Protein AF-A0A7U3SMP4-F1 (afdb_monomer_lite)

InterPro domains:
  IPR000719 Protein kinase domain [PF00069] (150-282)
  IPR000719 Protein kinase domain [PS50011] (107-340)
  IPR000719 Protein kinase domain [SM00220] (107-331)
  IPR008266 Tyrosine-protein kinase, active site [PS00109] (237-249)
  IPR011009 Protein kinase-like domain superfamily [SSF56112] (112-288)
  IPR022495 Serine/threonine-protein kinase Bud32 [TIGR03724] (116-334)

Structure (mmCIF, N/CA/C/O backbone):
data_AF-A0A7U3SMP4-F1
#
_entry.id   AF-A0A7U3SMP4-F1
#
loop_
_atom_site.group_PDB
_atom_site.id
_atom_site.type_symbol
_atom_site.label_atom_id
_atom_site.label_alt_id
_atom_site.label_comp_id
_atom_site.label_asym_id
_atom_site.label_entity_id
_atom_site.label_seq_id
_atom_site.pdbx_PDB_ins_code
_atom_site.Cartn_x
_atom_site.Cartn_y
_atom_site.Cartn_z
_atom_site.occupancy
_atom_site.B_iso_or_equiv
_atom_site.auth_seq_id
_atom_site.auth_comp_id
_atom_site.auth_asym_id
_atom_site.auth_atom_id
_atom_site.pdbx_PDB_model_num
ATOM 1 N N . MET A 1 1 ? -58.358 5.768 -25.264 1.00 34.88 1 MET A N 1
ATOM 2 C CA . MET A 1 1 ? -58.855 4.394 -25.005 1.00 34.88 1 MET A CA 1
ATOM 3 C C . MET A 1 1 ? -59.508 3.873 -26.276 1.00 34.88 1 MET A C 1
ATOM 5 O O . MET A 1 1 ? -59.972 4.728 -27.025 1.00 34.88 1 MET A O 1
ATOM 9 N N . PRO A 1 2 ? -59.641 2.552 -26.494 1.00 48.06 2 PRO A N 1
ATOM 10 C CA . PRO A 1 2 ? -59.014 1.399 -25.810 1.00 48.06 2 PRO A CA 1
ATOM 11 C C . PRO A 1 2 ? -57.758 0.951 -26.623 1.00 48.06 2 PRO A C 1
ATOM 13 O O . PRO A 1 2 ? -57.287 1.765 -27.410 1.00 48.06 2 PRO A O 1
ATOM 16 N N . SER A 1 3 ? -57.111 -0.224 -26.532 1.00 28.69 3 SER A N 1
ATOM 17 C CA . SER A 1 3 ? -56.828 -1.209 -25.456 1.00 28.69 3 SER A CA 1
ATOM 18 C C . SER A 1 3 ? -55.628 -2.090 -25.882 1.00 28.69 3 SER A C 1
ATOM 20 O O . SER A 1 3 ? -55.327 -2.188 -27.068 1.00 28.69 3 SER A O 1
ATOM 22 N N . PHE A 1 4 ? -54.994 -2.793 -24.936 1.00 32.44 4 PHE A N 1
ATOM 23 C CA . PHE A 1 4 ? -54.218 -4.018 -25.213 1.00 32.44 4 PHE A CA 1
ATOM 24 C C . PHE A 1 4 ? -55.155 -5.190 -25.594 1.00 32.44 4 PHE A C 1
ATOM 26 O O . PHE A 1 4 ? -56.373 -5.085 -25.426 1.00 32.44 4 PHE A O 1
ATOM 33 N N . PRO A 1 5 ? -54.602 -6.343 -26.003 1.00 42.19 5 PRO A N 1
ATOM 34 C CA . PRO A 1 5 ? -54.759 -7.482 -25.096 1.00 42.19 5 PRO A CA 1
ATOM 35 C C . PRO A 1 5 ? -53.423 -8.111 -24.684 1.00 42.19 5 PRO A C 1
ATOM 37 O O . PRO A 1 5 ? -52.537 -8.363 -25.496 1.00 42.19 5 PRO A O 1
ATOM 40 N N . CYS A 1 6 ? -53.319 -8.398 -23.390 1.00 29.25 6 CYS A N 1
ATOM 41 C CA . CYS A 1 6 ? -52.388 -9.377 -22.848 1.00 29.25 6 CYS A CA 1
ATOM 42 C C . CYS A 1 6 ? -53.032 -10.766 -22.977 1.00 29.25 6 CYS A C 1
ATOM 44 O O . CYS A 1 6 ? -54.242 -10.883 -22.774 1.00 29.25 6 CYS A O 1
ATOM 46 N N . PHE A 1 7 ? -52.243 -11.808 -23.243 1.00 27.45 7 PHE A N 1
ATOM 47 C CA . PHE A 1 7 ? -52.644 -13.172 -22.907 1.00 27.45 7 PHE A CA 1
ATOM 48 C C . PHE A 1 7 ? -51.509 -13.890 -22.182 1.00 27.45 7 PHE A C 1
ATOM 50 O O . PHE A 1 7 ? -50.372 -13.946 -22.645 1.00 27.45 7 PHE A O 1
ATOM 57 N N . SER A 1 8 ? -51.849 -14.394 -21.005 1.00 25.53 8 SER A N 1
ATOM 58 C CA . SER A 1 8 ? -51.022 -15.207 -20.125 1.00 25.53 8 SER A CA 1
ATOM 59 C C . SER A 1 8 ? -51.105 -16.686 -20.508 1.00 25.53 8 SER A C 1
ATOM 61 O O . SER A 1 8 ? -52.127 -17.121 -21.034 1.00 25.53 8 SER A O 1
ATOM 63 N N . ILE A 1 9 ? -50.082 -17.476 -20.156 1.00 27.89 9 ILE A N 1
ATOM 64 C CA . ILE A 1 9 ? -50.184 -18.595 -19.190 1.00 27.89 9 ILE A CA 1
ATOM 65 C C . ILE A 1 9 ? -48.807 -19.260 -18.976 1.00 27.89 9 ILE A C 1
ATOM 67 O O . ILE A 1 9 ? -47.845 -19.008 -19.696 1.00 27.89 9 ILE A O 1
ATOM 71 N N . SER A 1 10 ? -48.704 -19.985 -17.865 1.00 25.09 10 SER A N 1
ATOM 72 C CA . SER A 1 10 ? -47.509 -20.377 -17.117 1.00 25.09 10 SER A CA 1
ATOM 73 C C . SER A 1 10 ? -46.938 -21.771 -17.423 1.00 25.09 10 SER A C 1
ATOM 75 O O . SER A 1 10 ? -47.688 -22.674 -17.765 1.00 25.09 10 SER A O 1
ATOM 77 N N . MET A 1 11 ? -45.637 -21.923 -17.130 1.00 27.70 11 MET A N 1
ATOM 78 C CA . MET A 1 11 ? -44.947 -23.078 -16.506 1.00 27.70 11 MET A CA 1
ATOM 79 C C . MET A 1 11 ? -45.442 -24.515 -16.766 1.00 27.70 11 MET A C 1
ATOM 81 O O . MET A 1 11 ? -46.535 -24.884 -16.342 1.00 27.70 11 MET A O 1
ATOM 85 N N . THR A 1 12 ? -44.521 -25.395 -17.178 1.00 28.59 12 THR A N 1
ATOM 86 C CA . THR A 1 12 ? -44.066 -26.533 -16.336 1.00 28.59 12 THR A CA 1
ATOM 87 C C . THR A 1 12 ? -42.761 -27.146 -16.867 1.00 28.59 12 THR A C 1
ATOM 89 O O . THR A 1 12 ? -42.408 -26.941 -18.028 1.00 28.59 12 THR A O 1
ATOM 92 N N . ASP A 1 13 ? -42.024 -27.824 -15.985 1.00 30.69 13 ASP A N 1
ATOM 93 C CA . ASP A 1 13 ? -40.740 -28.488 -16.245 1.00 30.69 13 ASP A CA 1
ATOM 94 C C . ASP A 1 13 ? -40.877 -29.785 -17.067 1.00 30.69 13 ASP A C 1
ATOM 96 O O . ASP A 1 13 ? -41.886 -30.474 -16.961 1.00 30.69 13 ASP A O 1
ATOM 100 N N . ASP A 1 14 ? -39.835 -30.155 -17.824 1.00 30.50 14 ASP A N 1
ATOM 101 C CA . ASP A 1 14 ? -39.044 -31.373 -17.550 1.00 30.50 14 ASP A CA 1
ATOM 102 C C . ASP A 1 14 ? -37.801 -31.457 -18.466 1.00 30.50 14 ASP A C 1
ATOM 104 O O . ASP A 1 14 ? -37.720 -30.785 -19.497 1.00 30.50 14 ASP A O 1
ATOM 108 N N . GLY A 1 15 ? -36.775 -32.212 -18.051 1.00 26.62 15 GLY A N 1
ATOM 109 C CA . GLY A 1 15 ? -35.415 -32.107 -18.607 1.00 26.62 15 GLY A CA 1
ATOM 110 C C . GLY A 1 15 ? -34.850 -33.325 -19.361 1.00 26.62 15 GLY A C 1
ATOM 111 O O . GLY A 1 15 ? -35.567 -34.206 -19.819 1.00 26.62 15 GLY A O 1
ATOM 112 N N . CYS A 1 16 ? -33.507 -33.354 -19.398 1.00 26.75 16 CYS A N 1
ATOM 113 C CA . CYS A 1 16 ? -32.580 -34.408 -19.858 1.00 26.75 16 CYS A CA 1
ATOM 114 C C . CYS A 1 16 ? -32.066 -34.421 -21.323 1.00 26.75 16 CYS A C 1
ATOM 116 O O . CYS A 1 16 ? -32.767 -34.713 -22.281 1.00 26.75 16 CYS A O 1
ATOM 118 N N . HIS A 1 17 ? -30.733 -34.273 -21.401 1.00 27.91 17 HIS A N 1
ATOM 119 C CA . HIS A 1 17 ? -29.772 -34.881 -22.340 1.00 27.91 17 HIS A CA 1
ATOM 120 C C . HIS A 1 17 ? -29.841 -34.618 -23.860 1.00 27.91 17 HIS A C 1
ATOM 122 O O . HIS A 1 17 ? -30.474 -35.358 -24.603 1.00 27.91 17 HIS A O 1
ATOM 128 N N . ALA A 1 18 ? -28.913 -33.774 -24.334 1.00 28.59 18 ALA A N 1
ATOM 129 C CA . ALA A 1 18 ? -27.892 -34.186 -25.313 1.00 28.59 18 ALA A CA 1
ATOM 130 C C . ALA A 1 18 ? -26.661 -33.254 -25.264 1.00 28.59 18 ALA A C 1
ATOM 132 O O . ALA A 1 18 ? -26.789 -32.054 -25.039 1.00 28.59 18 ALA A O 1
ATOM 133 N N . ALA A 1 19 ? -25.470 -33.808 -25.495 1.00 32.00 19 ALA A N 1
ATOM 134 C CA . ALA A 1 19 ? -24.212 -33.089 -25.725 1.00 32.00 19 ALA A CA 1
ATOM 135 C C . ALA A 1 19 ? -23.417 -33.846 -26.822 1.00 32.00 19 ALA A C 1
ATOM 137 O O . ALA A 1 19 ? -23.831 -34.940 -27.207 1.00 32.00 19 ALA A O 1
ATOM 138 N N . PRO A 1 20 ? -22.310 -33.310 -27.360 1.00 40.72 20 PRO A N 1
ATOM 139 C CA . PRO A 1 20 ? -22.350 -32.242 -28.355 1.00 40.72 20 PRO A CA 1
ATOM 140 C C . PRO A 1 20 ? -21.686 -32.657 -29.686 1.00 40.72 20 PRO A C 1
ATOM 142 O O . PRO A 1 20 ? -20.859 -33.565 -29.727 1.00 40.72 20 PRO A O 1
ATOM 145 N N . ALA A 1 21 ? -21.985 -31.935 -30.769 1.00 31.61 21 ALA A N 1
ATOM 146 C CA . ALA A 1 21 ? -21.175 -31.948 -31.990 1.00 31.61 21 ALA A CA 1
ATOM 147 C C . ALA A 1 21 ? -20.202 -30.756 -31.963 1.00 31.61 21 ALA A C 1
ATOM 149 O O . ALA A 1 21 ? -20.588 -29.666 -31.544 1.00 31.61 21 ALA A O 1
ATOM 150 N N . GLY A 1 22 ? -18.947 -30.966 -32.371 1.00 27.03 22 GLY A N 1
ATOM 151 C CA . GLY A 1 22 ? -17.883 -29.957 -32.298 1.00 27.03 22 GLY A CA 1
ATOM 152 C C . GLY A 1 22 ? -17.136 -29.741 -33.616 1.00 27.03 22 GLY A C 1
ATOM 153 O O . GLY A 1 22 ? -17.478 -30.331 -34.638 1.00 27.03 22 GLY A O 1
ATOM 154 N N . GLY A 1 23 ? -16.079 -28.926 -33.540 1.00 26.45 23 GLY A N 1
ATOM 155 C CA . GLY A 1 23 ? -15.255 -28.479 -34.670 1.00 26.45 23 GLY A CA 1
ATOM 156 C C . GLY A 1 23 ? -15.666 -27.080 -35.156 1.00 26.45 23 GLY A C 1
ATOM 157 O O . GLY A 1 23 ? -16.853 -26.817 -35.302 1.00 26.45 23 GLY A O 1
ATOM 158 N N . ALA A 1 24 ? -14.752 -26.143 -35.408 1.00 29.42 24 ALA A N 1
ATOM 159 C CA . ALA A 1 24 ? -13.304 -26.115 -35.163 1.00 29.42 24 ALA A CA 1
ATOM 160 C C . ALA A 1 24 ? -12.847 -24.638 -35.028 1.00 29.42 24 ALA A C 1
ATOM 162 O O . ALA A 1 24 ? -13.700 -23.757 -35.005 1.00 29.42 24 ALA A O 1
ATOM 163 N N . ASP A 1 25 ? -11.529 -24.408 -34.977 1.00 29.92 25 ASP A N 1
ATOM 164 C CA . ASP A 1 25 ? -10.824 -23.107 -34.963 1.00 29.92 25 ASP A CA 1
ATOM 165 C C . ASP A 1 25 ? -10.568 -22.468 -33.585 1.00 29.92 25 ASP A C 1
ATOM 167 O O . ASP A 1 25 ? -11.282 -21.569 -33.156 1.00 29.92 25 ASP A O 1
ATOM 171 N N . ASP A 1 26 ? -9.482 -22.904 -32.927 1.00 32.28 26 ASP A N 1
ATOM 172 C CA . ASP A 1 26 ? -8.573 -22.030 -32.157 1.00 32.28 26 ASP A CA 1
ATOM 173 C C . ASP A 1 26 ? -7.323 -22.818 -31.700 1.00 32.28 26 ASP A C 1
ATOM 175 O O . ASP A 1 26 ? -7.240 -23.298 -30.570 1.00 32.28 26 ASP A O 1
ATOM 179 N N . ASP A 1 27 ? -6.328 -22.992 -32.583 1.00 33.56 27 ASP A N 1
ATOM 180 C CA . ASP A 1 27 ? -5.074 -23.676 -32.212 1.00 33.56 27 ASP A CA 1
ATOM 181 C C . ASP A 1 27 ? -3.831 -23.103 -32.924 1.00 33.56 27 ASP A C 1
ATOM 183 O O . ASP A 1 27 ? -3.196 -23.728 -33.773 1.00 33.56 27 ASP A O 1
ATOM 187 N N . MET A 1 28 ? -3.482 -21.851 -32.594 1.00 30.95 28 MET A N 1
ATOM 188 C CA . MET A 1 28 ? -2.223 -21.230 -33.050 1.00 30.95 28 MET A CA 1
ATOM 189 C C . MET A 1 28 ? -1.511 -20.357 -31.994 1.00 30.95 28 MET A C 1
ATOM 191 O O . MET A 1 28 ? -0.546 -19.664 -32.315 1.00 30.95 28 MET A O 1
ATOM 195 N N . CYS A 1 29 ? -1.931 -20.395 -30.719 1.00 32.03 29 CYS A N 1
ATOM 196 C CA . CYS A 1 29 ? -1.354 -19.540 -29.663 1.00 32.03 29 CYS A CA 1
ATOM 197 C C . CYS A 1 29 ? -0.541 -20.284 -28.576 1.00 32.03 29 CYS A C 1
ATOM 199 O O . CYS A 1 29 ? 0.290 -19.671 -27.907 1.00 32.03 29 CYS A O 1
ATOM 201 N N . SER A 1 30 ? -0.685 -21.607 -28.433 1.00 31.78 30 SER A N 1
ATOM 202 C CA . SER A 1 30 ? 0.020 -22.382 -27.388 1.00 31.78 30 SER A CA 1
ATOM 203 C C . SER A 1 30 ? 1.462 -22.790 -27.744 1.00 31.78 30 SER A C 1
ATOM 205 O O . SER A 1 30 ? 2.265 -23.076 -26.858 1.00 31.78 30 SER A O 1
ATOM 207 N N . ALA A 1 31 ? 1.852 -22.769 -29.023 1.00 32.09 31 ALA A N 1
ATOM 208 C CA . ALA A 1 31 ? 3.105 -23.372 -29.505 1.00 32.09 31 ALA A CA 1
ATOM 209 C C . ALA A 1 31 ? 4.401 -22.562 -29.241 1.00 32.09 31 ALA A C 1
ATOM 211 O O . ALA A 1 31 ? 5.454 -22.889 -29.790 1.00 32.09 31 ALA A O 1
ATOM 212 N N . ARG A 1 32 ? 4.364 -21.489 -28.433 1.00 35.16 32 ARG A N 1
ATOM 213 C CA . ARG A 1 32 ? 5.504 -20.557 -28.261 1.00 35.16 32 ARG A CA 1
ATOM 214 C C . ARG A 1 32 ? 6.133 -20.485 -26.865 1.00 35.16 32 ARG A C 1
ATOM 216 O O . ARG A 1 32 ? 7.052 -19.690 -26.683 1.00 35.16 32 ARG A O 1
ATOM 223 N N . LEU A 1 33 ? 5.709 -21.321 -25.910 1.00 33.69 33 LEU A N 1
ATOM 224 C CA . LEU A 1 33 ? 6.242 -21.295 -24.535 1.00 33.69 33 LEU A CA 1
ATOM 225 C C . LEU A 1 33 ? 7.106 -22.505 -24.122 1.00 33.69 33 LEU A C 1
ATOM 227 O O . LEU A 1 33 ? 7.848 -22.399 -23.148 1.00 33.69 33 LEU A O 1
ATOM 231 N N . GLU A 1 34 ? 7.077 -23.628 -24.848 1.00 32.50 34 GLU A N 1
ATOM 232 C CA . GLU A 1 34 ? 7.723 -24.877 -24.385 1.00 32.50 34 GLU A CA 1
ATOM 233 C C . GLU A 1 34 ? 9.202 -25.058 -24.784 1.00 32.50 34 GLU A C 1
ATOM 235 O O . GLU A 1 34 ? 9.902 -25.893 -24.210 1.00 32.50 34 GLU A O 1
ATOM 240 N N . ILE A 1 35 ? 9.733 -24.252 -25.709 1.00 34.31 35 ILE A N 1
ATOM 241 C CA . ILE A 1 35 ? 11.088 -24.463 -26.262 1.00 34.31 35 ILE A CA 1
ATOM 242 C C . ILE A 1 35 ? 12.215 -24.140 -25.249 1.00 34.31 35 ILE A C 1
ATOM 244 O O . ILE A 1 35 ? 13.301 -24.706 -25.333 1.00 34.31 35 ILE A O 1
ATOM 248 N N . ASN A 1 36 ? 11.968 -23.298 -24.237 1.00 33.66 36 ASN A N 1
ATOM 249 C CA . ASN A 1 36 ? 13.019 -22.784 -23.337 1.00 33.66 36 ASN A CA 1
ATOM 250 C C . ASN A 1 36 ? 13.275 -23.595 -22.044 1.00 33.66 36 ASN A C 1
ATOM 252 O O . ASN A 1 36 ? 14.097 -23.186 -21.224 1.00 33.66 36 ASN A O 1
ATOM 256 N N . VAL A 1 37 ? 12.601 -24.733 -21.828 1.00 34.78 37 VAL A N 1
ATOM 257 C CA . VAL A 1 37 ? 12.747 -25.532 -20.585 1.00 34.78 37 VAL A CA 1
ATOM 258 C C . VAL A 1 37 ? 13.644 -26.772 -20.767 1.00 34.78 37 VAL A C 1
ATOM 260 O O . VAL A 1 37 ? 14.173 -27.304 -19.788 1.00 34.78 37 VAL A O 1
ATOM 263 N N . ALA A 1 38 ? 13.888 -27.215 -22.005 1.00 32.41 38 ALA A N 1
ATOM 264 C CA . ALA A 1 38 ? 14.617 -28.457 -22.285 1.00 32.41 38 ALA A CA 1
ATOM 265 C C . ALA A 1 38 ? 16.158 -28.347 -22.183 1.00 32.41 38 ALA A C 1
ATOM 267 O O . ALA A 1 38 ? 16.814 -29.308 -21.777 1.00 32.41 38 ALA A O 1
ATOM 268 N N . GLU A 1 39 ? 16.761 -27.194 -22.497 1.00 35.47 39 GLU A N 1
ATOM 269 C CA . GLU A 1 39 ? 18.226 -27.085 -22.657 1.00 35.47 39 GLU A CA 1
ATOM 270 C C . GLU A 1 39 ? 19.046 -27.018 -21.351 1.00 35.47 39 GLU A C 1
ATOM 272 O O . GLU A 1 39 ? 20.271 -27.141 -21.382 1.00 35.47 39 GLU A O 1
ATOM 277 N N . GLN A 1 40 ? 18.420 -26.873 -20.176 1.00 36.31 40 GLN A N 1
ATOM 278 C CA . GLN A 1 40 ? 19.162 -26.745 -18.906 1.00 36.31 40 GLN A CA 1
ATOM 279 C C . GLN A 1 40 ? 19.462 -28.073 -18.182 1.00 36.31 40 GLN A C 1
ATOM 281 O O . GLN A 1 40 ? 20.095 -28.062 -17.126 1.00 36.31 40 GLN A O 1
ATOM 286 N N . ARG A 1 41 ? 19.059 -29.235 -18.722 1.00 33.50 41 ARG A N 1
ATOM 287 C CA . ARG A 1 41 ? 19.187 -30.538 -18.026 1.00 33.50 41 ARG A CA 1
ATOM 288 C C . ARG A 1 41 ? 20.404 -31.404 -18.389 1.00 33.50 41 ARG A C 1
ATOM 290 O O . ARG A 1 41 ? 20.544 -32.487 -17.831 1.00 33.50 41 ARG A O 1
ATOM 297 N N . THR A 1 42 ? 21.329 -30.942 -19.234 1.00 34.66 42 THR A N 1
ATOM 298 C CA . THR A 1 42 ? 22.452 -31.767 -19.749 1.00 34.66 42 THR A CA 1
ATOM 299 C C . THR A 1 42 ? 23.863 -31.326 -19.320 1.00 34.66 42 THR A C 1
ATOM 301 O O . THR A 1 42 ? 24.845 -31.772 -19.910 1.00 34.66 42 THR A O 1
ATOM 304 N N . LYS A 1 43 ? 24.019 -30.487 -18.278 1.00 35.41 43 LYS A N 1
ATOM 305 C CA . LYS A 1 43 ? 25.347 -29.972 -17.845 1.00 35.41 43 LYS A CA 1
ATOM 306 C C . LYS A 1 43 ? 25.758 -30.187 -16.37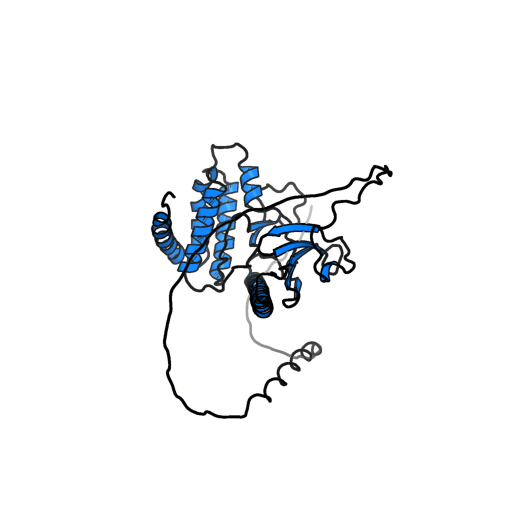9 1.00 35.41 43 LYS A C 1
ATOM 308 O O . LYS A 1 43 ? 26.789 -29.655 -15.971 1.00 35.41 43 LYS A O 1
ATOM 313 N N . HIS A 1 44 ? 25.046 -30.994 -15.588 1.00 32.44 44 HIS A N 1
ATOM 314 C CA . HIS A 1 44 ? 25.458 -31.352 -14.214 1.00 32.44 44 HIS A CA 1
ATOM 315 C C . HIS A 1 44 ? 25.475 -32.870 -13.975 1.00 32.44 44 HIS A C 1
ATOM 317 O O . HIS A 1 44 ? 24.617 -33.424 -13.297 1.00 32.44 44 HIS A O 1
ATOM 323 N N . ALA A 1 45 ? 26.499 -33.536 -14.517 1.00 31.64 45 ALA A N 1
ATOM 324 C CA . ALA A 1 45 ? 26.851 -34.910 -14.159 1.00 31.64 45 ALA A CA 1
ATOM 325 C C . ALA A 1 45 ? 28.346 -35.195 -14.408 1.00 31.64 45 ALA A C 1
ATOM 327 O O . ALA A 1 45 ? 28.699 -35.756 -15.444 1.00 31.64 45 ALA A O 1
ATOM 328 N N . ARG A 1 46 ? 29.229 -34.811 -13.468 1.00 31.84 46 ARG A N 1
ATOM 329 C CA . ARG A 1 46 ? 30.553 -35.440 -13.241 1.00 31.84 46 ARG A CA 1
ATOM 330 C C . ARG A 1 46 ? 31.256 -34.901 -11.984 1.00 31.84 46 ARG A C 1
ATOM 332 O O . ARG A 1 46 ? 31.183 -33.714 -11.695 1.00 31.84 46 ARG A O 1
ATOM 339 N N . MET A 1 47 ? 32.021 -35.801 -11.357 1.00 32.12 47 MET A N 1
ATOM 340 C CA . MET A 1 47 ? 32.958 -35.650 -10.224 1.00 32.12 47 MET A CA 1
ATOM 341 C C . MET A 1 47 ? 32.387 -35.804 -8.801 1.00 32.12 47 MET A C 1
ATOM 343 O O . MET A 1 47 ? 31.517 -35.064 -8.356 1.00 32.12 47 MET A O 1
ATOM 347 N N . GLY A 1 48 ? 32.927 -36.812 -8.102 1.00 30.83 48 GLY A N 1
ATOM 348 C CA . GLY A 1 48 ? 32.605 -37.204 -6.726 1.00 30.83 48 GLY A CA 1
ATOM 349 C C . GLY A 1 48 ? 33.620 -36.714 -5.670 1.00 30.83 48 GLY A C 1
ATOM 350 O O . GLY A 1 48 ? 34.423 -35.827 -5.954 1.00 30.83 48 GLY A O 1
ATOM 351 N N . PRO A 1 49 ? 33.576 -37.256 -4.434 1.00 38.97 49 PRO A N 1
ATOM 352 C CA . PRO A 1 49 ? 34.067 -36.563 -3.233 1.00 38.97 49 PRO A CA 1
ATOM 353 C C . PRO A 1 49 ? 35.480 -36.960 -2.752 1.00 38.97 49 PRO A C 1
ATOM 355 O O . PRO A 1 49 ? 35.922 -38.089 -2.951 1.00 38.97 49 PRO A O 1
ATOM 358 N N . GLY A 1 50 ? 36.151 -36.064 -2.004 1.00 29.78 50 GLY A N 1
ATOM 359 C CA . GLY A 1 50 ? 37.520 -36.294 -1.510 1.00 29.78 50 GLY A CA 1
ATOM 360 C C . GLY A 1 50 ? 37.979 -35.518 -0.257 1.00 29.78 50 GLY A C 1
ATOM 361 O O . GLY A 1 50 ? 38.719 -34.554 -0.374 1.00 29.78 50 GLY A O 1
ATOM 362 N N . ARG A 1 51 ? 37.668 -36.071 0.930 1.00 30.62 51 ARG A N 1
ATOM 363 C CA . ARG A 1 51 ? 38.449 -36.034 2.205 1.00 30.62 51 ARG A CA 1
ATOM 364 C C . ARG A 1 51 ? 38.662 -34.710 2.992 1.00 30.62 51 ARG A C 1
ATOM 366 O O . ARG A 1 51 ? 38.334 -33.612 2.570 1.00 30.62 51 ARG A O 1
ATOM 373 N N . ARG A 1 52 ? 39.091 -34.903 4.255 1.00 29.19 52 ARG A N 1
ATOM 374 C CA . ARG A 1 52 ? 39.125 -33.973 5.414 1.00 29.19 52 ARG A CA 1
ATOM 375 C C . ARG A 1 52 ? 40.563 -33.536 5.782 1.00 29.19 52 ARG A C 1
ATOM 377 O O . ARG A 1 52 ? 41.502 -34.151 5.289 1.00 29.19 52 ARG A O 1
ATOM 384 N N . SER A 1 53 ? 40.673 -32.673 6.815 1.00 28.50 53 SER A N 1
ATOM 385 C CA . SER A 1 53 ? 41.851 -32.367 7.681 1.00 28.50 53 SER A CA 1
ATOM 386 C C . SER A 1 53 ? 42.577 -31.049 7.340 1.00 28.50 53 SER A C 1
ATOM 388 O O . SER A 1 53 ? 42.705 -30.743 6.166 1.00 28.50 53 SER A O 1
ATOM 390 N N . ALA A 1 54 ? 43.111 -30.234 8.267 1.00 30.12 54 ALA A N 1
ATOM 391 C CA . ALA A 1 54 ? 42.807 -29.971 9.688 1.00 30.12 54 ALA A CA 1
ATOM 392 C C . ALA A 1 54 ? 43.483 -28.642 10.132 1.00 30.12 54 ALA A C 1
ATOM 394 O O . ALA A 1 54 ? 44.314 -28.095 9.420 1.00 30.12 54 ALA A O 1
ATOM 395 N N . ARG A 1 55 ? 43.106 -28.153 11.327 1.00 29.11 55 ARG A N 1
ATOM 396 C CA . ARG A 1 55 ? 43.771 -27.158 12.209 1.00 29.11 55 ARG A CA 1
ATOM 397 C C . ARG A 1 55 ? 45.122 -26.555 11.752 1.00 29.11 55 ARG A C 1
ATOM 399 O O . ARG A 1 55 ? 46.096 -27.291 11.673 1.00 29.11 55 ARG A O 1
ATOM 406 N N . GLN A 1 56 ? 45.239 -25.218 11.815 1.00 28.95 56 GLN A N 1
ATOM 407 C CA . GLN A 1 56 ? 46.067 -24.543 12.842 1.00 28.95 56 GLN A CA 1
ATOM 408 C C . GLN A 1 56 ? 45.832 -23.012 12.934 1.00 28.95 56 GLN A C 1
ATOM 410 O O . GLN A 1 56 ? 45.749 -22.293 11.946 1.00 28.95 56 GLN A O 1
ATOM 415 N N . ARG A 1 57 ? 45.739 -22.538 14.181 1.00 29.78 57 ARG A N 1
ATOM 416 C CA . ARG A 1 57 ? 46.072 -21.197 14.719 1.00 29.78 57 ARG A CA 1
ATOM 417 C C . ARG A 1 57 ? 47.245 -21.453 15.706 1.00 29.78 57 ARG A C 1
ATOM 419 O O . ARG A 1 57 ? 47.347 -22.618 16.107 1.00 29.78 57 ARG A O 1
ATOM 426 N N . PRO A 1 58 ? 48.065 -20.479 16.179 1.00 40.38 58 PRO A N 1
ATOM 427 C CA . PRO A 1 58 ? 47.672 -19.092 16.497 1.00 40.38 58 PRO A CA 1
ATOM 428 C C . PRO A 1 58 ? 48.752 -17.994 16.287 1.00 40.38 58 PRO A C 1
ATOM 430 O O . PRO A 1 58 ? 49.903 -18.280 15.998 1.00 40.38 58 PRO A O 1
ATOM 433 N N . GLN A 1 59 ? 48.394 -16.722 16.507 1.00 28.42 59 GLN A N 1
ATOM 434 C CA . GLN A 1 59 ? 48.842 -15.870 17.636 1.00 28.42 59 GLN A CA 1
ATOM 435 C C . GLN A 1 59 ? 48.498 -14.389 17.374 1.00 28.42 59 GLN A C 1
ATOM 437 O O . GLN A 1 59 ? 48.172 -14.003 16.255 1.00 28.42 59 GLN A O 1
ATOM 442 N N . ALA A 1 60 ? 48.489 -13.577 18.433 1.00 28.83 60 ALA A N 1
ATOM 443 C CA . ALA A 1 60 ? 48.092 -12.170 18.413 1.00 28.83 60 ALA A CA 1
ATOM 444 C C . ALA A 1 60 ? 49.190 -11.292 19.021 1.00 28.83 60 ALA A C 1
ATOM 446 O O . ALA A 1 60 ? 49.825 -11.711 19.988 1.00 28.83 60 ALA A O 1
ATOM 447 N N . LEU A 1 61 ? 49.353 -10.052 18.540 1.00 29.12 61 LEU A N 1
ATOM 448 C CA . LEU A 1 61 ? 50.179 -9.056 19.230 1.00 29.12 61 LEU A CA 1
ATOM 449 C C . LEU A 1 61 ? 49.710 -7.604 19.006 1.00 29.12 61 LEU A C 1
ATOM 451 O O . LEU A 1 61 ? 49.887 -7.023 17.946 1.00 29.12 61 LEU A O 1
ATOM 455 N N . ARG A 1 62 ? 49.099 -7.085 20.081 1.00 30.06 62 ARG A N 1
ATOM 456 C CA . ARG A 1 62 ? 49.041 -5.715 20.641 1.00 30.06 62 ARG A CA 1
ATOM 457 C C . ARG A 1 62 ? 49.001 -4.454 19.751 1.00 30.06 62 ARG A C 1
ATOM 459 O O . ARG A 1 62 ? 49.819 -4.218 18.875 1.00 30.06 62 ARG A O 1
ATOM 466 N N . LEU A 1 63 ? 48.115 -3.554 20.194 1.00 27.31 63 LEU A N 1
ATOM 467 C CA . LEU A 1 63 ? 48.000 -2.134 19.849 1.00 27.31 63 LEU A CA 1
ATOM 468 C C . LEU A 1 63 ? 49.308 -1.341 20.036 1.00 27.31 63 LEU A C 1
ATOM 470 O O . LEU A 1 63 ? 50.056 -1.599 20.981 1.00 27.31 63 LEU A O 1
ATOM 474 N N . ARG A 1 64 ? 49.411 -0.216 19.312 1.00 29.84 64 ARG A N 1
ATOM 475 C CA . ARG A 1 64 ? 49.791 1.089 19.892 1.00 29.84 64 ARG A CA 1
ATOM 476 C C . ARG A 1 64 ? 49.096 2.241 19.152 1.00 29.84 64 ARG A C 1
ATOM 478 O O . ARG A 1 64 ? 49.130 2.299 17.929 1.00 29.84 64 ARG A O 1
ATOM 485 N N . ASN A 1 65 ? 48.488 3.151 19.912 1.00 29.36 65 ASN A N 1
ATOM 486 C CA . ASN A 1 65 ? 47.990 4.443 19.426 1.00 29.36 65 ASN A CA 1
ATOM 487 C C . ASN A 1 65 ? 49.160 5.423 19.252 1.00 29.36 65 ASN A C 1
ATOM 489 O O . ASN A 1 65 ? 50.092 5.364 20.050 1.00 29.36 65 ASN A O 1
ATOM 493 N N . PHE A 1 66 ? 49.042 6.398 18.346 1.00 28.45 66 PHE A N 1
ATOM 494 C CA . PHE A 1 66 ? 49.526 7.769 18.579 1.00 28.45 66 PHE A CA 1
ATOM 495 C C . PHE A 1 66 ? 48.765 8.767 17.689 1.00 28.45 66 PHE A C 1
ATOM 497 O O . PHE A 1 66 ? 48.256 8.392 16.635 1.00 28.45 66 PHE A O 1
ATOM 504 N N . ALA A 1 67 ? 48.636 10.018 18.141 1.00 28.53 67 ALA A N 1
ATOM 505 C CA . ALA A 1 67 ? 47.736 11.020 17.562 1.00 28.53 67 ALA A CA 1
ATOM 506 C C . ALA A 1 67 ? 48.461 12.277 17.042 1.00 28.53 67 ALA A C 1
ATOM 508 O O . ALA A 1 67 ? 49.560 12.587 17.490 1.00 28.53 67 ALA A O 1
ATOM 509 N N . ASN A 1 68 ? 47.747 13.029 16.192 1.00 27.31 68 ASN A N 1
ATOM 510 C CA . ASN A 1 68 ? 47.909 14.451 15.842 1.00 27.31 68 ASN A CA 1
ATOM 511 C C . ASN A 1 68 ? 49.252 14.965 15.282 1.00 27.31 68 ASN A C 1
ATOM 513 O O . ASN A 1 68 ? 50.253 15.028 15.991 1.00 27.31 68 ASN A O 1
ATOM 517 N N . ARG A 1 69 ? 49.176 15.636 14.117 1.00 29.50 69 ARG A N 1
ATOM 518 C CA . ARG A 1 69 ? 49.494 17.081 14.017 1.00 29.50 69 ARG A CA 1
ATOM 519 C C . ARG A 1 69 ? 48.948 17.743 12.742 1.00 29.50 69 ARG A C 1
ATOM 521 O O . ARG A 1 69 ? 48.664 17.083 11.751 1.00 29.50 69 ARG A O 1
ATOM 528 N N . VAL A 1 70 ? 48.774 19.061 12.836 1.00 29.23 70 VAL A N 1
ATOM 529 C CA . VAL A 1 70 ? 48.176 19.980 11.850 1.00 29.23 70 VAL A CA 1
ATOM 530 C C . VAL A 1 70 ? 49.270 20.691 11.046 1.00 29.23 70 VAL A C 1
ATOM 532 O O . VAL A 1 70 ? 50.256 21.100 11.655 1.00 29.23 70 VAL A O 1
ATOM 535 N N . ALA A 1 71 ? 49.062 20.928 9.740 1.00 28.62 71 ALA A N 1
ATOM 536 C CA . ALA A 1 71 ? 49.676 22.047 9.004 1.00 28.62 71 ALA A CA 1
ATOM 537 C C . ALA A 1 71 ? 48.981 22.363 7.652 1.00 28.62 71 ALA A C 1
ATOM 539 O O . ALA A 1 71 ? 48.790 21.493 6.808 1.00 28.62 71 ALA A O 1
ATOM 540 N N . GLN A 1 72 ? 48.685 23.646 7.446 1.00 28.73 72 GLN A N 1
ATOM 541 C CA . GLN A 1 72 ? 48.520 24.393 6.180 1.00 28.73 72 GLN A CA 1
ATOM 542 C C . GLN A 1 72 ? 49.337 25.712 6.361 1.00 28.73 72 GLN A C 1
ATOM 544 O O . GLN A 1 72 ? 49.826 25.898 7.481 1.00 28.73 72 GLN A O 1
ATOM 549 N N . PRO A 1 73 ? 49.497 26.660 5.395 1.00 41.56 73 PRO A N 1
ATOM 550 C CA . PRO A 1 73 ? 48.892 26.796 4.052 1.00 41.56 73 PRO A CA 1
ATOM 551 C C . PRO A 1 73 ? 49.884 27.209 2.919 1.00 41.56 73 PRO A C 1
ATOM 553 O O . PRO A 1 73 ? 51.073 27.397 3.160 1.00 41.56 73 PRO A O 1
ATOM 556 N N . SER A 1 74 ? 49.396 27.463 1.687 1.00 25.27 74 SER A N 1
ATOM 557 C CA . SER A 1 74 ? 49.467 28.803 1.028 1.00 25.27 74 SER A CA 1
ATOM 558 C C . SER A 1 74 ? 49.245 28.822 -0.508 1.00 25.27 74 SER A C 1
ATOM 560 O O . SER A 1 74 ? 49.480 27.837 -1.198 1.00 25.27 74 SER A O 1
ATOM 562 N N . ARG A 1 75 ? 48.893 30.030 -1.000 1.00 31.53 75 ARG A N 1
ATOM 563 C CA . ARG A 1 75 ? 48.919 30.586 -2.384 1.00 31.53 75 ARG A CA 1
ATOM 564 C C . ARG A 1 75 ? 47.657 30.494 -3.277 1.00 31.53 75 ARG A C 1
ATOM 566 O O . ARG A 1 75 ? 47.207 29.429 -3.673 1.00 31.53 75 ARG A O 1
ATOM 573 N N . LYS A 1 76 ? 47.166 31.691 -3.651 1.00 32.34 76 LYS A N 1
ATOM 574 C CA . LYS A 1 76 ? 46.332 32.018 -4.834 1.00 32.34 76 LYS A CA 1
ATOM 575 C C . LYS A 1 76 ? 47.240 32.541 -5.972 1.00 32.34 76 LYS A C 1
ATOM 577 O O . LYS A 1 76 ? 48.412 32.814 -5.703 1.00 32.34 76 LYS A O 1
ATOM 582 N N . PRO A 1 77 ? 46.717 32.753 -7.197 1.00 41.72 77 PRO A N 1
ATOM 583 C CA . PRO A 1 77 ? 46.432 34.143 -7.603 1.00 41.72 77 PRO A CA 1
ATOM 584 C C . PRO A 1 77 ? 45.097 34.340 -8.371 1.00 41.72 77 PRO A C 1
ATOM 586 O O . PRO A 1 77 ? 44.237 33.465 -8.386 1.00 41.72 77 PRO A O 1
ATOM 589 N N . THR A 1 78 ? 44.906 35.551 -8.905 1.00 33.53 78 THR A N 1
ATOM 590 C CA . THR A 1 78 ? 43.639 36.211 -9.293 1.00 33.53 78 THR A CA 1
ATOM 591 C C . THR A 1 78 ? 43.366 36.208 -10.810 1.00 33.53 78 THR A C 1
ATOM 593 O O . THR A 1 78 ? 44.314 36.225 -11.587 1.00 33.53 78 THR A O 1
ATOM 596 N N . ALA A 1 79 ? 42.097 36.331 -11.232 1.00 30.09 79 ALA A N 1
ATOM 597 C CA . ALA A 1 79 ? 41.693 36.853 -12.553 1.00 30.09 79 ALA A CA 1
ATOM 598 C C . ALA A 1 79 ? 40.297 37.525 -12.485 1.00 30.09 79 ALA A C 1
ATOM 600 O O . ALA A 1 79 ? 39.531 37.241 -11.562 1.00 30.09 79 ALA A O 1
ATOM 601 N N . MET A 1 80 ? 39.985 38.438 -13.418 1.00 31.48 80 MET A N 1
ATOM 602 C CA . MET A 1 80 ? 38.803 39.324 -13.388 1.00 31.48 80 MET A CA 1
ATOM 603 C C . MET A 1 80 ? 37.717 39.001 -14.437 1.00 31.48 80 MET A C 1
ATOM 605 O O . MET A 1 80 ? 37.962 38.334 -15.434 1.00 31.48 80 MET A O 1
ATOM 609 N N . ALA A 1 81 ? 36.529 39.542 -14.148 1.00 33.03 81 ALA A N 1
ATOM 610 C CA . ALA A 1 81 ? 35.253 39.594 -14.870 1.00 33.03 81 ALA A CA 1
ATOM 611 C C . ALA A 1 81 ? 35.206 39.571 -16.417 1.00 33.03 81 ALA A C 1
ATOM 613 O O . ALA A 1 81 ? 35.977 40.245 -17.093 1.00 33.03 81 ALA A O 1
ATOM 614 N N . ALA A 1 82 ? 34.115 38.983 -16.927 1.00 30.91 82 ALA A N 1
ATOM 615 C CA . ALA A 1 82 ? 33.345 39.478 -18.075 1.00 30.91 82 ALA A CA 1
ATOM 616 C C . ALA A 1 82 ? 31.863 39.063 -17.919 1.00 30.91 82 ALA A C 1
ATOM 618 O O . ALA A 1 82 ? 31.584 37.973 -17.417 1.00 30.91 82 ALA A O 1
ATOM 619 N N . SER A 1 83 ? 30.916 39.918 -18.315 1.00 33.53 83 SER A N 1
ATOM 620 C CA . SER A 1 83 ? 29.479 39.605 -18.323 1.00 33.53 83 SER A CA 1
ATOM 621 C C . SER A 1 83 ? 29.034 39.069 -19.686 1.00 33.53 83 SER A C 1
ATOM 623 O O . SER A 1 83 ? 29.456 39.570 -20.725 1.00 33.53 83 SER A O 1
ATOM 625 N N . ALA A 1 84 ? 28.135 38.085 -19.682 1.00 35.06 84 ALA A N 1
ATOM 626 C CA . ALA A 1 84 ? 27.412 37.637 -20.868 1.00 35.06 84 ALA A CA 1
ATOM 627 C C . ALA A 1 84 ? 25.930 37.439 -20.520 1.00 35.06 84 ALA A C 1
ATOM 629 O O . ALA A 1 84 ? 25.583 37.085 -19.393 1.00 35.06 84 ALA A O 1
ATOM 630 N N . THR A 1 85 ? 25.065 37.736 -21.485 1.00 35.09 85 THR A N 1
ATOM 631 C CA . THR A 1 85 ? 23.603 37.766 -21.365 1.00 35.09 85 THR A CA 1
ATOM 632 C C . THR A 1 85 ? 23.004 36.406 -21.013 1.00 35.09 85 THR A C 1
ATOM 634 O O . THR A 1 85 ? 23.311 35.409 -21.661 1.00 35.09 85 THR A O 1
ATOM 637 N N . ALA A 1 86 ? 22.102 36.377 -20.029 1.00 36.34 86 ALA A N 1
ATOM 638 C CA . ALA A 1 86 ? 21.361 35.175 -19.666 1.00 36.34 86 ALA A CA 1
ATOM 639 C C . ALA A 1 86 ? 20.128 34.993 -20.566 1.00 36.34 86 ALA A C 1
ATOM 641 O O . ALA A 1 86 ? 19.167 35.758 -20.476 1.00 36.34 86 ALA A O 1
ATOM 642 N N . GLU A 1 87 ? 20.145 33.956 -21.401 1.00 41.84 87 GLU A N 1
ATOM 643 C CA . GLU A 1 87 ? 18.927 33.395 -21.991 1.00 41.84 87 GLU A CA 1
ATOM 644 C C . GLU A 1 87 ? 18.062 32.731 -20.898 1.00 41.84 87 GLU A C 1
ATOM 646 O O . GLU A 1 87 ? 18.601 32.270 -19.883 1.00 41.84 87 GLU A O 1
ATOM 651 N N . PRO A 1 88 ? 16.725 32.665 -21.058 1.00 43.59 88 PRO A N 1
ATOM 652 C CA . PRO A 1 88 ? 15.858 32.010 -20.086 1.00 43.59 88 PRO A CA 1
ATOM 653 C C . PRO A 1 88 ? 16.168 30.510 -20.026 1.00 43.59 88 PRO A C 1
ATOM 655 O O . PRO A 1 88 ? 15.963 29.768 -20.986 1.00 43.59 88 PRO A O 1
ATOM 658 N N . SER A 1 89 ? 16.656 30.059 -18.872 1.00 42.97 89 SER A N 1
ATOM 659 C CA . SER A 1 89 ? 17.012 28.661 -18.639 1.00 42.97 89 SER A CA 1
ATOM 660 C C . SER A 1 89 ? 15.802 27.730 -18.820 1.00 42.97 89 SER A C 1
ATOM 662 O O . SER A 1 89 ? 14.725 28.056 -18.307 1.00 42.97 89 SER A O 1
ATOM 664 N N . PRO A 1 90 ? 15.963 26.548 -19.446 1.00 50.84 90 PRO A N 1
ATOM 665 C CA . PRO A 1 90 ? 14.900 25.547 -19.511 1.00 50.84 90 PRO A CA 1
ATOM 666 C C . PRO A 1 90 ? 14.461 25.090 -18.104 1.00 50.84 90 PRO A C 1
ATOM 668 O O . PRO A 1 90 ? 15.235 25.219 -17.148 1.00 50.84 90 PRO A O 1
ATOM 671 N N . PRO A 1 91 ? 13.234 24.542 -17.953 1.00 47.88 91 PRO A N 1
ATOM 672 C CA . PRO A 1 91 ? 12.732 24.044 -16.671 1.00 47.88 91 PRO A CA 1
ATOM 673 C C . PRO A 1 91 ? 13.695 23.017 -16.049 1.00 47.88 91 PRO A C 1
ATOM 675 O O . PRO A 1 91 ? 14.416 22.335 -16.783 1.00 47.88 91 PRO A O 1
ATOM 678 N N . PRO A 1 92 ? 13.735 22.912 -14.705 1.00 46.16 92 PRO A N 1
ATOM 679 C CA . PRO A 1 92 ? 14.864 22.343 -13.975 1.00 46.16 92 PRO A CA 1
ATOM 680 C C . PRO A 1 92 ? 15.242 20.946 -14.468 1.00 46.16 92 PRO A C 1
ATOM 682 O O . PRO A 1 92 ? 14.473 19.989 -14.363 1.00 46.16 92 PRO A O 1
ATOM 685 N N . THR A 1 93 ? 16.466 20.855 -14.985 1.00 47.59 93 THR A N 1
ATOM 686 C CA . THR A 1 93 ? 17.077 19.629 -15.492 1.00 47.59 93 THR A CA 1
ATOM 687 C C . THR A 1 93 ? 17.045 18.526 -14.438 1.00 47.59 93 THR A C 1
ATOM 689 O O . THR A 1 93 ? 17.317 18.755 -13.256 1.00 47.59 93 THR A O 1
ATOM 692 N N . HIS A 1 94 ? 16.708 17.304 -14.863 1.00 51.56 94 HIS A N 1
ATOM 693 C CA . HIS A 1 94 ? 16.634 16.149 -13.972 1.00 51.56 94 HIS A CA 1
ATOM 694 C C . HIS A 1 94 ? 17.943 15.997 -13.175 1.00 51.56 94 HIS A C 1
ATOM 696 O O . HIS A 1 94 ? 18.996 15.737 -13.751 1.00 51.56 94 HIS A O 1
ATOM 702 N N . GLN A 1 95 ? 17.874 16.089 -11.840 1.00 65.44 95 GLN A N 1
ATOM 703 C CA . GLN A 1 95 ? 19.043 15.969 -10.944 1.00 65.44 95 GLN A CA 1
ATOM 704 C C . GLN A 1 95 ? 19.749 14.600 -11.005 1.00 65.44 95 GLN A C 1
ATOM 706 O O . GLN A 1 95 ? 20.777 14.393 -10.363 1.00 65.44 95 GLN A O 1
ATOM 711 N N . PHE A 1 96 ? 19.198 13.650 -11.759 1.00 68.44 96 PHE A N 1
ATOM 712 C CA . PHE A 1 96 ? 19.740 12.318 -11.961 1.00 68.44 96 PHE A CA 1
ATOM 713 C C . PHE A 1 96 ? 19.458 11.849 -13.391 1.00 68.44 96 PHE A C 1
ATOM 715 O O . PHE A 1 96 ? 18.399 12.193 -13.923 1.00 68.44 96 PHE A O 1
ATOM 722 N N . PRO A 1 97 ? 20.329 11.008 -13.982 1.00 79.44 97 PRO A N 1
ATOM 723 C CA . PRO A 1 97 ? 20.054 10.407 -15.280 1.00 79.44 97 PRO A CA 1
ATOM 724 C C . PRO A 1 97 ? 18.741 9.623 -15.237 1.00 79.44 97 PRO A C 1
ATOM 726 O O . PRO A 1 97 ? 18.421 8.960 -14.234 1.00 79.44 97 PRO A O 1
ATOM 729 N N . LEU A 1 98 ? 17.994 9.718 -16.336 1.00 83.12 98 LEU A N 1
ATOM 730 C CA . LEU A 1 98 ? 16.797 8.923 -16.551 1.00 83.12 98 LEU A CA 1
ATOM 731 C C . LEU A 1 98 ? 17.174 7.428 -16.611 1.00 83.12 98 LEU A C 1
ATOM 733 O O . LEU A 1 98 ? 18.294 7.074 -16.981 1.00 83.12 98 LEU A O 1
ATOM 737 N N . PRO A 1 99 ? 16.271 6.515 -16.217 1.00 84.94 99 PRO A N 1
ATOM 738 C CA . PRO A 1 99 ? 16.403 5.111 -16.590 1.00 84.94 99 PRO A CA 1
ATOM 739 C C . PRO A 1 99 ? 16.365 5.001 -18.123 1.00 84.94 99 PRO A C 1
ATOM 741 O O . PRO A 1 99 ? 15.525 5.653 -18.735 1.00 84.94 99 PRO A O 1
ATOM 744 N N . LYS A 1 100 ? 17.178 4.129 -18.736 1.00 85.12 100 LYS A N 1
ATOM 745 C CA . LYS A 1 100 ? 17.274 3.979 -20.209 1.00 85.12 100 LYS A CA 1
ATOM 746 C C . LYS A 1 100 ? 15.928 3.836 -20.931 1.00 85.12 100 LYS A C 1
ATOM 748 O O . LYS A 1 100 ? 15.741 4.364 -22.016 1.00 85.12 100 LYS A O 1
ATOM 753 N N . ILE A 1 101 ? 14.968 3.142 -20.317 1.00 85.50 101 ILE A N 1
ATOM 754 C CA . ILE A 1 101 ? 13.613 2.965 -20.863 1.00 85.50 101 ILE A CA 1
ATOM 755 C C . ILE A 1 101 ? 12.838 4.295 -21.020 1.00 85.50 101 ILE A C 1
ATOM 757 O O . ILE A 1 101 ? 11.930 4.374 -21.836 1.00 85.50 101 ILE A O 1
ATOM 761 N N . LEU A 1 102 ? 13.228 5.347 -20.290 1.00 85.06 102 LEU A N 1
ATOM 762 C CA . LEU A 1 102 ? 12.682 6.709 -20.371 1.00 85.06 102 LEU A CA 1
ATOM 763 C C . LEU A 1 102 ? 13.536 7.666 -21.229 1.00 85.06 102 LEU A C 1
ATOM 765 O O . LEU A 1 102 ? 13.214 8.848 -21.307 1.00 85.06 102 LEU A O 1
ATOM 769 N N . GLU A 1 103 ? 14.617 7.182 -21.851 1.00 83.75 103 GLU A N 1
ATOM 770 C CA . GLU A 1 103 ? 15.403 7.935 -22.848 1.00 83.75 103 GLU A CA 1
ATOM 771 C C . GLU A 1 103 ? 14.805 7.799 -24.263 1.00 83.75 103 GLU A C 1
ATOM 773 O O . GLU A 1 103 ? 15.070 8.627 -25.133 1.00 83.75 103 GLU A O 1
ATOM 778 N N . TYR A 1 104 ? 13.980 6.771 -24.498 1.00 80.12 104 TYR A N 1
ATOM 779 C CA . TYR A 1 104 ? 13.251 6.588 -25.753 1.00 80.12 104 TYR A CA 1
ATOM 780 C C . TYR A 1 104 ? 12.068 7.567 -25.871 1.00 80.12 104 TYR A C 1
ATOM 782 O O . TYR A 1 104 ? 11.500 7.964 -24.850 1.00 80.12 104 TYR A O 1
ATOM 790 N N . PRO A 1 105 ? 11.641 7.932 -27.098 1.00 73.94 105 PRO A N 1
ATOM 791 C CA . PRO A 1 105 ? 10.487 8.803 -27.298 1.00 73.94 105 PRO A CA 1
ATOM 792 C C . PRO A 1 105 ? 9.211 8.208 -26.687 1.00 73.94 105 PRO A C 1
ATOM 794 O O . PRO A 1 105 ? 8.728 7.165 -27.124 1.00 73.94 105 PRO A O 1
ATOM 797 N N . ALA A 1 106 ? 8.649 8.901 -25.699 1.00 71.56 106 ALA A N 1
ATOM 798 C CA . ALA A 1 106 ? 7.344 8.609 -25.117 1.00 71.56 106 ALA A CA 1
ATOM 799 C C . ALA A 1 106 ? 6.334 9.689 -25.526 1.00 71.56 106 ALA A C 1
ATOM 801 O O . ALA A 1 106 ? 6.701 10.846 -25.734 1.00 71.56 106 ALA A O 1
ATOM 802 N N . SER A 1 107 ? 5.046 9.343 -25.579 1.00 73.06 107 SER A N 1
ATOM 803 C CA . SER A 1 107 ? 3.966 10.285 -25.922 1.00 73.06 107 SER A CA 1
ATOM 804 C C . SER A 1 107 ? 3.803 11.433 -24.916 1.00 73.06 107 SER A C 1
ATOM 806 O O . SER A 1 107 ? 3.102 12.405 -25.180 1.00 73.06 107 SER A O 1
ATOM 808 N N . THR A 1 108 ? 4.418 11.325 -23.738 1.00 78.75 108 THR A N 1
ATOM 809 C CA . THR A 1 108 ? 4.471 12.381 -22.723 1.00 78.75 108 THR A CA 1
ATOM 810 C C . THR A 1 108 ? 5.836 12.326 -22.034 1.00 78.75 108 THR A C 1
ATOM 812 O O . THR A 1 108 ? 6.264 11.228 -21.662 1.00 78.75 108 THR A O 1
ATOM 815 N N . PRO A 1 109 ? 6.530 13.464 -21.835 1.00 82.94 109 PRO A N 1
ATOM 816 C CA . PRO A 1 109 ? 7.833 13.470 -21.180 1.00 82.94 109 PRO A CA 1
ATOM 817 C C . PRO A 1 109 ? 7.743 12.906 -19.748 1.00 82.94 109 PRO A C 1
ATOM 819 O O . PRO A 1 109 ? 6.789 13.209 -19.024 1.00 82.94 109 PRO A O 1
ATOM 822 N N . PRO A 1 110 ? 8.720 12.091 -19.313 1.00 88.12 110 PRO A N 1
ATOM 823 C CA . PRO A 1 110 ? 8.697 11.445 -18.006 1.00 88.12 110 PRO A CA 1
ATOM 824 C C . PRO A 1 110 ? 8.839 12.463 -16.865 1.00 88.12 110 PRO A C 1
ATOM 826 O O . PRO A 1 110 ? 9.859 13.136 -16.721 1.00 88.12 110 PRO A O 1
ATOM 829 N N . CYS A 1 111 ? 7.836 12.533 -15.992 1.00 91.19 111 CYS A N 1
ATOM 830 C CA . CYS A 1 111 ? 7.833 13.420 -14.830 1.00 91.19 111 CYS A CA 1
ATOM 831 C C . CYS A 1 111 ? 8.282 12.659 -13.572 1.00 91.19 111 CYS A C 1
ATOM 833 O O . CYS A 1 111 ? 7.693 11.634 -13.233 1.00 91.19 111 CYS A O 1
ATOM 835 N N . LEU A 1 112 ? 9.304 13.141 -12.856 1.00 92.62 112 LEU A N 1
ATOM 836 C CA . LEU A 1 112 ? 9.700 12.574 -11.560 1.00 92.62 112 LEU A CA 1
ATOM 837 C C . LEU A 1 112 ? 8.691 13.006 -10.482 1.00 92.62 112 LEU A C 1
ATOM 839 O O . LEU A 1 112 ? 8.585 14.190 -10.181 1.00 92.62 112 LEU A O 1
ATOM 843 N N . ILE A 1 113 ? 7.983 12.044 -9.888 1.00 92.25 113 ILE A N 1
ATOM 844 C CA . ILE A 1 113 ? 6.949 12.280 -8.869 1.00 92.25 113 ILE A CA 1
ATOM 845 C C . ILE A 1 113 ? 7.538 12.267 -7.458 1.00 92.25 113 ILE A C 1
ATOM 847 O O . ILE A 1 113 ? 7.215 13.119 -6.637 1.00 92.25 113 ILE A O 1
ATOM 851 N N . THR A 1 114 ? 8.390 11.286 -7.151 1.00 89.50 114 THR A N 1
ATOM 852 C CA . THR A 1 114 ? 9.047 11.191 -5.841 1.00 89.50 114 THR A CA 1
ATOM 853 C C . THR A 1 114 ? 10.369 10.434 -5.916 1.00 89.50 114 THR A C 1
ATOM 855 O O . THR A 1 114 ? 10.598 9.608 -6.806 1.00 89.50 114 THR A O 1
ATOM 858 N N . GLN A 1 115 ? 11.245 10.717 -4.958 1.00 88.62 115 GLN A N 1
ATOM 859 C CA . GLN A 1 115 ? 12.531 10.067 -4.763 1.00 88.62 115 GLN A CA 1
ATOM 860 C C . GLN A 1 115 ? 12.678 9.672 -3.293 1.00 88.62 115 GLN A C 1
ATOM 862 O O . GLN A 1 115 ? 12.728 10.527 -2.414 1.00 88.62 115 GLN A O 1
ATOM 867 N N . GLY A 1 116 ? 12.800 8.370 -3.043 1.00 84.00 116 GLY A N 1
ATOM 868 C CA . GLY A 1 116 ? 13.092 7.812 -1.725 1.00 84.00 116 GLY A CA 1
ATOM 869 C C . GLY A 1 116 ? 14.468 7.149 -1.672 1.00 84.00 116 GLY A C 1
ATOM 870 O O . GLY A 1 116 ? 15.178 7.030 -2.674 1.00 84.00 116 GLY A O 1
ATOM 871 N N . ALA A 1 117 ? 14.834 6.632 -0.498 1.00 76.38 117 ALA A N 1
ATOM 872 C CA . ALA A 1 117 ? 16.049 5.828 -0.337 1.00 76.38 117 ALA A CA 1
ATOM 873 C C . ALA A 1 117 ? 16.042 4.570 -1.234 1.00 76.38 117 ALA A C 1
ATOM 875 O O . ALA A 1 117 ? 17.091 4.104 -1.693 1.00 76.38 117 ALA A O 1
ATOM 876 N N . GLU A 1 118 ? 14.853 4.035 -1.514 1.00 77.00 118 GLU A N 1
ATOM 877 C CA . GLU A 1 118 ? 14.648 2.729 -2.141 1.00 77.00 118 GLU A CA 1
ATOM 878 C C . GLU A 1 118 ? 14.421 2.760 -3.658 1.00 77.00 118 GLU A C 1
ATOM 880 O O . GLU A 1 118 ? 14.460 1.705 -4.297 1.00 77.00 118 GLU A O 1
ATOM 885 N N . GLY A 1 119 ? 14.177 3.942 -4.230 1.00 88.50 119 GLY A N 1
ATOM 886 C CA . GLY A 1 119 ? 13.823 4.104 -5.636 1.00 88.50 119 GLY A CA 1
ATOM 887 C C . GLY A 1 119 ? 13.358 5.514 -6.004 1.00 88.50 119 GLY A C 1
ATOM 888 O O . GLY A 1 119 ? 13.250 6.401 -5.157 1.00 88.50 119 GLY A O 1
ATOM 889 N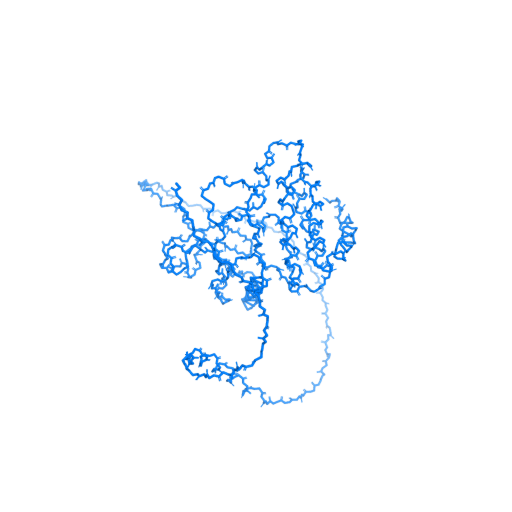 N . ARG A 1 120 ? 13.085 5.701 -7.294 1.00 93.50 120 ARG A N 1
ATOM 890 C CA . ARG A 1 120 ? 12.471 6.885 -7.902 1.00 93.50 120 ARG A CA 1
ATOM 891 C C . ARG A 1 120 ? 11.169 6.465 -8.576 1.00 93.50 120 ARG A C 1
ATOM 893 O O . ARG A 1 120 ? 11.131 5.406 -9.202 1.00 93.50 120 ARG A O 1
ATOM 900 N N . LEU A 1 121 ? 10.135 7.288 -8.465 1.00 94.25 121 LEU A N 1
ATOM 901 C CA . LEU A 1 121 ? 8.852 7.084 -9.130 1.00 94.25 121 LEU A CA 1
ATOM 902 C C . LEU A 1 121 ? 8.692 8.119 -10.241 1.00 94.25 121 LEU A C 1
ATOM 904 O O . LEU A 1 121 ? 8.679 9.317 -9.958 1.00 94.25 121 LEU A O 1
ATOM 908 N N . TYR A 1 122 ? 8.535 7.663 -11.477 1.00 94.62 122 TYR A N 1
ATOM 909 C CA . TYR A 1 122 ? 8.244 8.513 -12.628 1.00 94.62 122 TYR A CA 1
ATOM 910 C C . TYR A 1 122 ? 6.806 8.283 -13.107 1.00 94.62 122 TYR A C 1
ATOM 912 O O . TYR A 1 122 ? 6.334 7.148 -13.120 1.00 94.62 122 TYR A O 1
ATOM 920 N N . LYS A 1 123 ? 6.122 9.344 -13.535 1.00 94.50 123 LYS A N 1
ATOM 921 C CA . LYS A 1 123 ? 4.879 9.274 -14.311 1.00 94.50 123 LYS A CA 1
ATOM 922 C C . LYS A 1 123 ? 5.220 9.413 -15.791 1.00 94.50 123 LYS A C 1
ATOM 924 O O . LYS A 1 123 ? 5.933 10.341 -16.170 1.00 94.50 123 LYS A O 1
ATOM 929 N N . THR A 1 124 ? 4.721 8.501 -16.614 1.00 93.31 124 THR A N 1
ATOM 930 C CA . THR A 1 124 ? 4.884 8.518 -18.077 1.00 93.31 124 THR A CA 1
ATOM 931 C C . THR A 1 124 ? 3.703 7.787 -18.731 1.00 93.31 124 THR A C 1
ATOM 933 O O . THR A 1 124 ? 2.703 7.525 -18.061 1.00 93.31 124 THR A O 1
ATOM 936 N N . THR A 1 125 ? 3.783 7.472 -20.018 1.00 92.69 125 THR A N 1
ATOM 937 C CA . THR A 1 125 ? 2.755 6.766 -20.794 1.00 92.69 125 THR A CA 1
ATOM 938 C C . THR A 1 125 ? 3.216 5.361 -21.188 1.00 92.69 125 THR A C 1
ATOM 940 O O . THR A 1 125 ? 4.414 5.098 -21.292 1.00 92.69 125 THR A O 1
ATOM 943 N N . TYR A 1 126 ? 2.275 4.430 -21.359 1.00 90.38 126 TYR A N 1
ATOM 944 C CA . TYR A 1 126 ? 2.554 3.035 -21.715 1.00 90.38 126 TYR A CA 1
ATOM 945 C C . TYR A 1 126 ? 1.872 2.662 -23.034 1.00 90.38 126 TYR A C 1
ATOM 947 O O . TYR A 1 126 ? 0.647 2.589 -23.101 1.00 90.38 126 TYR A O 1
ATOM 955 N N . LEU A 1 127 ? 2.684 2.422 -24.073 1.00 87.81 127 LEU A N 1
ATOM 956 C CA . LEU A 1 127 ? 2.317 2.094 -25.467 1.00 87.81 127 LEU A CA 1
ATOM 957 C C . LEU A 1 127 ? 1.459 3.131 -26.219 1.00 87.81 127 LEU A C 1
ATOM 959 O O . LEU A 1 127 ? 1.602 3.261 -27.431 1.00 87.81 127 LEU A O 1
ATOM 963 N N . THR A 1 128 ? 0.595 3.875 -25.531 1.00 87.69 128 THR A N 1
ATOM 964 C CA . THR A 1 128 ? -0.342 4.861 -26.086 1.00 87.69 128 THR A CA 1
ATOM 965 C C . THR A 1 128 ? -0.312 6.158 -25.266 1.00 87.69 128 THR A C 1
ATOM 967 O O . THR A 1 128 ? -0.018 6.101 -24.067 1.00 87.69 128 THR A O 1
ATOM 970 N N . PRO A 1 129 ? -0.636 7.326 -25.861 1.00 86.44 129 PRO A N 1
ATOM 971 C CA . PRO A 1 129 ? -0.687 8.601 -25.139 1.00 86.44 129 PRO A CA 1
ATOM 972 C C . PRO A 1 129 ? -1.669 8.603 -23.963 1.00 86.44 129 PRO A C 1
ATOM 974 O O . PRO A 1 129 ? -1.380 9.179 -22.917 1.00 86.44 129 PRO A O 1
ATOM 977 N N . ASP A 1 130 ? -2.802 7.921 -24.120 1.00 88.56 130 ASP A N 1
ATOM 978 C CA . ASP A 1 130 ? -3.924 7.982 -23.180 1.00 88.56 130 ASP A CA 1
ATOM 979 C C . ASP A 1 130 ? -3.823 6.970 -22.027 1.00 88.56 130 ASP A C 1
ATOM 981 O O . ASP A 1 130 ? -4.655 6.981 -21.121 1.00 88.56 130 ASP A O 1
ATOM 985 N N . THR A 1 131 ? -2.793 6.113 -22.022 1.00 91.75 131 THR A N 1
ATOM 986 C CA . THR A 1 131 ? -2.543 5.136 -20.948 1.00 91.75 131 THR A CA 1
ATOM 987 C C . THR A 1 131 ? -1.425 5.630 -20.022 1.00 91.75 131 THR A C 1
ATOM 989 O O . THR A 1 131 ? -0.247 5.334 -20.258 1.00 91.75 131 THR A O 1
ATOM 992 N N . PRO A 1 132 ? -1.737 6.381 -18.947 1.00 94.00 132 PRO A N 1
ATOM 993 C CA . PRO A 1 132 ? -0.740 6.797 -17.974 1.00 94.00 132 PRO A CA 1
ATOM 994 C C . PRO A 1 132 ? -0.245 5.602 -17.150 1.00 94.00 132 PRO A C 1
ATOM 996 O O . PRO A 1 132 ? -0.999 4.698 -16.782 1.00 94.00 132 PRO A O 1
ATOM 999 N N . CYS A 1 133 ? 1.039 5.626 -16.808 1.00 94.94 133 CYS A N 1
ATOM 1000 C CA . CYS A 1 133 ? 1.687 4.603 -16.002 1.00 94.94 133 CYS A CA 1
ATOM 1001 C C . CYS A 1 133 ? 2.669 5.202 -14.985 1.00 94.94 133 CYS A C 1
ATOM 1003 O O . CYS A 1 133 ? 3.151 6.334 -15.111 1.00 94.94 133 CYS A O 1
ATOM 1005 N N . ALA A 1 134 ? 2.949 4.413 -13.954 1.00 95.75 134 ALA A N 1
ATOM 1006 C CA . ALA A 1 134 ? 3.878 4.703 -12.878 1.00 95.75 134 ALA A CA 1
ATOM 1007 C C . ALA A 1 134 ? 5.109 3.791 -13.008 1.00 95.75 134 ALA A C 1
ATOM 1009 O O . ALA A 1 134 ? 5.021 2.586 -12.773 1.00 95.75 134 ALA A O 1
ATOM 1010 N N . LEU A 1 135 ? 6.267 4.350 -13.365 1.00 95.69 135 LEU A N 1
ATOM 1011 C CA . LEU A 1 135 ? 7.531 3.617 -13.431 1.00 95.69 135 LEU A CA 1
ATOM 1012 C C . LEU A 1 135 ? 8.289 3.755 -12.106 1.00 95.69 135 LEU A C 1
ATOM 1014 O O . LEU A 1 135 ? 8.831 4.815 -11.784 1.00 95.69 135 LEU A O 1
ATOM 1018 N N . LYS A 1 136 ? 8.360 2.659 -11.347 1.00 95.12 136 LYS A N 1
ATOM 1019 C CA . LYS A 1 136 ? 9.227 2.509 -10.174 1.00 95.12 136 LYS A CA 1
ATOM 1020 C C . LYS A 1 136 ? 10.611 2.047 -10.619 1.00 95.12 136 LYS A C 1
ATOM 1022 O O . LYS A 1 136 ? 10.772 0.912 -11.056 1.00 95.12 136 LYS A O 1
ATOM 1027 N N . TYR A 1 137 ? 11.620 2.900 -10.469 1.00 95.19 137 TYR A N 1
ATOM 1028 C CA . TYR A 1 137 ? 13.021 2.585 -10.757 1.00 95.19 137 TYR A CA 1
ATOM 1029 C C . TYR A 1 137 ? 13.837 2.463 -9.469 1.00 95.19 137 TYR A C 1
ATOM 1031 O O . TYR A 1 137 ? 13.811 3.353 -8.620 1.00 95.19 137 TYR A O 1
ATOM 1039 N N . ARG A 1 138 ? 14.608 1.384 -9.330 1.00 93.44 138 ARG A N 1
ATOM 1040 C CA . ARG A 1 138 ? 15.499 1.118 -8.195 1.00 93.44 138 ARG A CA 1
ATOM 1041 C C . ARG A 1 138 ? 16.960 1.224 -8.676 1.00 93.44 138 ARG A C 1
ATOM 1043 O O . ARG A 1 138 ? 17.528 0.217 -9.091 1.00 93.44 138 ARG A O 1
ATOM 1050 N N . PRO A 1 139 ? 17.576 2.428 -8.658 1.00 91.75 139 PRO A N 1
ATOM 1051 C CA . PRO A 1 139 ? 18.931 2.619 -9.172 1.00 91.75 139 PRO A CA 1
ATOM 1052 C C . PRO A 1 139 ? 19.965 1.834 -8.349 1.00 91.75 139 PRO A C 1
ATOM 1054 O O . PRO A 1 139 ? 19.824 1.792 -7.117 1.00 91.75 139 PRO A O 1
ATOM 1057 N N . PRO A 1 140 ? 21.024 1.292 -8.987 1.00 91.50 140 PRO A N 1
ATOM 1058 C CA . PRO A 1 140 ? 22.094 0.580 -8.297 1.00 91.50 140 PRO A CA 1
ATOM 1059 C C . PRO A 1 140 ? 22.734 1.408 -7.179 1.00 91.50 140 PRO A C 1
ATOM 1061 O O . PRO A 1 140 ? 22.866 2.630 -7.289 1.00 91.50 140 PRO A O 1
ATOM 1064 N N . LYS A 1 141 ? 23.144 0.750 -6.094 1.00 90.31 141 LYS A N 1
ATOM 1065 C CA . LYS A 1 141 ? 23.738 1.402 -4.918 1.00 90.31 141 LYS A CA 1
ATOM 1066 C C . LYS A 1 141 ? 25.267 1.246 -4.918 1.00 90.31 141 LYS A C 1
ATOM 1068 O O . LYS A 1 141 ? 25.739 0.142 -4.651 1.00 90.31 141 LYS A O 1
ATOM 1073 N N . PRO A 1 142 ? 26.060 2.323 -5.113 1.00 90.50 142 PRO A N 1
ATOM 1074 C CA . PRO A 1 142 ? 27.523 2.229 -5.238 1.00 90.50 142 PRO A CA 1
ATOM 1075 C C . PRO A 1 142 ? 28.255 1.601 -4.042 1.00 90.50 142 PRO A C 1
ATOM 1077 O O . PRO A 1 142 ? 29.365 1.104 -4.187 1.00 90.50 142 PRO A O 1
ATOM 1080 N N . TRP A 1 143 ? 27.644 1.622 -2.855 1.00 92.25 143 TRP A N 1
ATOM 1081 C CA . TRP A 1 143 ? 28.199 1.058 -1.620 1.00 92.25 143 TRP A CA 1
ATOM 1082 C C . TRP A 1 143 ? 27.930 -0.444 -1.429 1.00 92.25 143 TRP A C 1
ATOM 1084 O O . TRP A 1 143 ? 28.372 -1.024 -0.437 1.00 92.25 143 TRP A O 1
ATOM 1094 N N . ARG A 1 144 ? 27.181 -1.090 -2.331 1.00 94.19 144 ARG A N 1
ATOM 1095 C CA . ARG A 1 144 ? 26.931 -2.538 -2.304 1.00 94.19 144 ARG A CA 1
ATOM 1096 C C . ARG A 1 144 ? 27.756 -3.231 -3.381 1.00 94.19 144 ARG A C 1
ATOM 1098 O O . ARG A 1 144 ? 27.952 -2.702 -4.469 1.00 94.19 144 ARG A O 1
ATOM 1105 N N . HIS A 1 145 ? 28.183 -4.461 -3.103 1.00 96.44 145 HIS A N 1
ATOM 1106 C CA . HIS A 1 145 ? 28.821 -5.299 -4.115 1.00 96.44 145 HIS A CA 1
ATOM 1107 C C . HIS A 1 145 ? 27.853 -5.526 -5.300 1.00 96.44 145 HIS A C 1
ATOM 1109 O O . HIS A 1 145 ? 26.727 -5.963 -5.041 1.00 96.44 145 HIS A O 1
ATOM 1115 N N . PRO A 1 146 ? 28.247 -5.308 -6.574 1.00 94.94 146 PRO A N 1
ATOM 1116 C CA . PRO A 1 146 ? 27.313 -5.300 -7.708 1.00 94.94 146 PRO A CA 1
ATOM 1117 C C . PRO A 1 146 ? 26.437 -6.555 -7.825 1.00 94.94 146 PRO A C 1
ATOM 1119 O O . PRO A 1 146 ? 25.223 -6.450 -7.971 1.00 94.94 146 PRO A O 1
ATOM 1122 N N . ILE A 1 147 ? 27.025 -7.746 -7.651 1.00 95.38 147 ILE A N 1
ATOM 1123 C CA . ILE A 1 147 ? 26.294 -9.029 -7.684 1.00 95.38 147 ILE A CA 1
ATOM 1124 C C . ILE A 1 147 ? 25.233 -9.114 -6.570 1.00 95.38 147 ILE A C 1
ATOM 1126 O O . ILE A 1 147 ? 24.149 -9.662 -6.774 1.00 95.38 147 ILE A O 1
ATOM 1130 N N . LEU A 1 148 ? 25.526 -8.570 -5.382 1.00 95.31 148 LEU A N 1
ATOM 1131 C CA . LEU A 1 148 ? 24.588 -8.568 -4.259 1.00 95.31 148 LEU A CA 1
ATOM 1132 C C . LEU A 1 148 ? 23.451 -7.574 -4.509 1.00 95.31 148 LEU A C 1
ATOM 1134 O O . LEU A 1 148 ? 22.292 -7.918 -4.295 1.00 95.31 148 LEU A O 1
ATOM 1138 N N . ASP A 1 149 ? 23.771 -6.369 -4.981 1.00 94.38 149 ASP A N 1
ATOM 1139 C CA . ASP A 1 149 ? 22.769 -5.342 -5.266 1.00 94.38 149 ASP A CA 1
ATOM 1140 C C . ASP A 1 149 ? 21.825 -5.768 -6.395 1.00 94.38 149 ASP A C 1
ATOM 1142 O O . ASP A 1 149 ? 20.609 -5.700 -6.234 1.00 94.38 149 ASP A O 1
ATOM 1146 N N . GLN A 1 150 ? 22.364 -6.331 -7.483 1.00 94.06 150 GLN A N 1
ATOM 1147 C CA . GLN A 1 150 ? 21.563 -6.887 -8.573 1.00 94.06 150 GLN A CA 1
ATOM 1148 C C . GLN A 1 150 ? 20.654 -8.021 -8.077 1.00 94.06 150 GLN A C 1
ATOM 1150 O O . GLN A 1 150 ? 19.467 -8.034 -8.397 1.00 94.06 150 GLN A O 1
ATOM 1155 N N . ARG A 1 151 ? 21.160 -8.941 -7.239 1.00 95.75 151 ARG A N 1
ATOM 1156 C CA . ARG A 1 151 ? 20.350 -10.025 -6.653 1.00 95.75 151 ARG A CA 1
ATOM 1157 C C . ARG A 1 151 ? 19.227 -9.496 -5.755 1.00 95.75 151 ARG A C 1
ATOM 1159 O O . ARG A 1 151 ? 18.115 -10.018 -5.823 1.00 95.75 151 ARG A O 1
ATOM 1166 N N . LEU A 1 152 ? 19.497 -8.486 -4.925 1.00 94.06 152 LEU A N 1
ATOM 1167 C CA . LEU A 1 152 ? 18.500 -7.870 -4.040 1.00 94.06 152 LEU A CA 1
ATOM 1168 C C . LEU A 1 152 ? 17.430 -7.110 -4.835 1.00 94.06 152 LEU A C 1
ATOM 1170 O O . LEU A 1 152 ? 16.239 -7.296 -4.588 1.00 94.06 152 LEU A O 1
ATOM 1174 N N . THR A 1 153 ? 17.839 -6.309 -5.820 1.00 94.00 153 THR A N 1
ATOM 1175 C CA . THR A 1 153 ? 16.938 -5.558 -6.705 1.00 94.00 153 THR A CA 1
ATOM 1176 C C . THR A 1 153 ? 16.062 -6.503 -7.529 1.00 94.00 153 THR A C 1
ATOM 1178 O O . THR A 1 153 ? 14.837 -6.362 -7.504 1.00 94.00 153 THR A O 1
ATOM 1181 N N . LYS A 1 154 ? 16.654 -7.542 -8.140 1.00 95.25 154 LYS A N 1
ATOM 1182 C CA . LYS A 1 154 ? 15.933 -8.611 -8.849 1.00 95.25 154 LYS A CA 1
ATOM 1183 C C . LYS A 1 154 ? 14.916 -9.313 -7.952 1.00 95.25 154 LYS A C 1
ATOM 1185 O O . LYS A 1 154 ? 13.756 -9.456 -8.332 1.00 95.25 154 LYS A O 1
ATOM 1190 N N . HIS A 1 155 ? 15.326 -9.730 -6.751 1.00 94.69 155 HIS A N 1
ATOM 1191 C CA . HIS A 1 155 ? 14.420 -10.371 -5.798 1.00 94.69 155 HIS A CA 1
ATOM 1192 C C . HIS A 1 155 ? 13.225 -9.472 -5.466 1.00 94.69 155 HIS A C 1
ATOM 1194 O O . HIS A 1 155 ? 12.086 -9.935 -5.482 1.00 94.69 155 HIS A O 1
ATOM 1200 N N . ARG A 1 156 ? 13.479 -8.186 -5.194 1.00 93.50 156 ARG A N 1
ATOM 1201 C CA . ARG A 1 156 ? 12.449 -7.240 -4.767 1.00 93.50 156 ARG A CA 1
ATOM 1202 C C . ARG A 1 156 ? 11.440 -6.922 -5.868 1.00 93.50 156 ARG A C 1
ATOM 1204 O O . ARG A 1 156 ? 10.248 -7.029 -5.609 1.00 93.50 156 ARG A O 1
ATOM 1211 N N . ILE A 1 157 ? 11.901 -6.618 -7.083 1.00 95.00 157 ILE A N 1
ATOM 1212 C CA . ILE A 1 157 ? 11.028 -6.338 -8.239 1.00 95.00 157 ILE A CA 1
ATOM 1213 C C . ILE A 1 157 ? 10.138 -7.541 -8.548 1.00 95.00 157 ILE A C 1
ATOM 1215 O O . ILE A 1 157 ? 8.925 -7.396 -8.671 1.00 95.00 157 ILE A O 1
ATOM 1219 N N . LEU A 1 158 ? 10.719 -8.744 -8.598 1.00 95.81 158 LEU A N 1
ATOM 1220 C CA . LEU A 1 158 ? 9.950 -9.959 -8.860 1.00 95.81 158 LEU A CA 1
ATOM 1221 C C . LEU A 1 158 ? 8.991 -10.311 -7.712 1.00 95.81 158 LEU A C 1
ATOM 1223 O O . LEU A 1 158 ? 7.944 -10.900 -7.965 1.00 95.81 158 LEU A O 1
ATOM 1227 N N . SER A 1 159 ? 9.320 -9.982 -6.458 1.00 94.88 159 SER A N 1
ATOM 1228 C CA . SER A 1 159 ? 8.401 -10.180 -5.328 1.00 94.88 159 SER A CA 1
ATOM 1229 C C . SER A 1 159 ? 7.206 -9.234 -5.414 1.00 94.88 159 SER A C 1
ATOM 1231 O O . SER A 1 159 ? 6.069 -9.695 -5.378 1.00 94.88 159 SER A O 1
ATOM 1233 N N . GLU A 1 160 ? 7.466 -7.940 -5.610 1.00 95.75 160 GLU A N 1
ATOM 1234 C CA . GLU A 1 160 ? 6.448 -6.894 -5.750 1.00 95.75 160 GLU A CA 1
ATOM 1235 C C . GLU A 1 160 ? 5.499 -7.203 -6.924 1.00 95.75 160 GLU A C 1
ATOM 1237 O O . GLU A 1 160 ? 4.285 -7.264 -6.738 1.00 95.75 160 GLU A O 1
ATOM 1242 N N . ALA A 1 161 ? 6.043 -7.529 -8.104 1.00 96.88 161 ALA A N 1
ATOM 1243 C CA . ALA A 1 161 ? 5.254 -7.881 -9.286 1.00 96.88 161 ALA A CA 1
ATOM 1244 C C . ALA A 1 161 ? 4.393 -9.145 -9.089 1.00 96.88 161 ALA A C 1
ATOM 1246 O O . ALA A 1 161 ? 3.208 -9.137 -9.422 1.00 96.88 161 ALA A O 1
ATOM 1247 N N . ARG A 1 162 ? 4.943 -10.226 -8.510 1.00 96.25 162 ARG A N 1
ATOM 1248 C CA . ARG A 1 162 ? 4.172 -11.459 -8.242 1.00 96.25 162 ARG A CA 1
ATOM 1249 C C . ARG A 1 162 ? 3.023 -11.228 -7.265 1.00 96.25 162 ARG A C 1
ATOM 1251 O O . ARG A 1 162 ? 1.961 -11.823 -7.435 1.00 96.25 162 ARG A O 1
ATOM 1258 N N . ILE A 1 163 ? 3.236 -10.401 -6.242 1.00 96.69 163 ILE A N 1
ATOM 1259 C CA . ILE A 1 163 ? 2.202 -10.103 -5.249 1.00 96.69 163 ILE A CA 1
ATOM 1260 C C . ILE A 1 163 ? 1.111 -9.230 -5.870 1.00 96.69 163 ILE A C 1
ATOM 1262 O O . ILE A 1 163 ? -0.058 -9.557 -5.700 1.00 96.69 163 ILE A O 1
ATOM 1266 N N . LEU A 1 164 ? 1.461 -8.204 -6.655 1.00 97.19 164 LEU A N 1
ATOM 1267 C CA . LEU A 1 164 ? 0.484 -7.388 -7.389 1.00 97.19 164 LEU A CA 1
ATOM 1268 C C . LEU A 1 164 ? -0.394 -8.239 -8.320 1.00 97.19 164 LEU A C 1
ATOM 1270 O O . LEU A 1 164 ? -1.618 -8.160 -8.239 1.00 97.19 164 LEU A O 1
ATOM 1274 N N . VAL A 1 165 ? 0.209 -9.120 -9.128 1.00 96.81 165 VAL A N 1
ATOM 1275 C CA . VAL A 1 165 ? -0.532 -10.031 -10.022 1.00 96.81 165 VAL A CA 1
ATOM 1276 C C . VAL A 1 165 ? -1.441 -10.983 -9.236 1.00 96.81 165 VAL A C 1
ATOM 1278 O O . VAL A 1 165 ? -2.590 -11.185 -9.624 1.00 96.81 165 VAL A O 1
ATOM 1281 N N . LYS A 1 166 ? -0.977 -11.541 -8.106 1.00 96.12 166 LYS A N 1
ATOM 1282 C CA . LYS A 1 166 ? -1.824 -12.384 -7.246 1.00 96.12 166 LYS A CA 1
ATOM 1283 C C . LYS A 1 166 ? -2.988 -11.589 -6.643 1.00 96.12 166 LYS A C 1
ATOM 1285 O O . LYS A 1 166 ? -4.117 -12.061 -6.699 1.00 96.12 166 LYS A O 1
ATOM 1290 N N . CYS A 1 167 ? -2.727 -10.405 -6.090 1.00 96.62 167 CYS A N 1
ATOM 1291 C CA . CYS A 1 167 ? -3.752 -9.527 -5.530 1.00 96.62 167 CYS A CA 1
ATOM 1292 C C . CYS A 1 167 ? -4.828 -9.197 -6.569 1.00 96.62 167 CYS A C 1
ATOM 1294 O O . CYS A 1 167 ? -6.006 -9.396 -6.294 1.00 96.62 167 CYS A O 1
ATOM 1296 N N . GLN A 1 168 ? -4.424 -8.781 -7.773 1.00 95.69 168 GLN A N 1
ATOM 1297 C CA . GLN A 1 168 ? -5.342 -8.461 -8.864 1.00 95.69 168 GLN A CA 1
ATOM 1298 C C . GLN A 1 168 ? -6.180 -9.676 -9.292 1.00 95.69 168 GLN A C 1
ATOM 1300 O O . GLN A 1 168 ? -7.399 -9.567 -9.397 1.00 95.69 168 GLN A O 1
ATOM 1305 N N . ARG A 1 169 ? -5.548 -10.843 -9.485 1.00 96.06 169 ARG A N 1
ATOM 1306 C CA . ARG A 1 169 ? -6.235 -12.097 -9.845 1.00 96.06 169 ARG A CA 1
ATOM 1307 C C . ARG A 1 169 ? -7.243 -12.537 -8.781 1.00 96.06 169 ARG A C 1
ATOM 1309 O O . ARG A 1 169 ? -8.319 -13.016 -9.122 1.00 96.06 169 ARG A O 1
ATOM 1316 N N . ASP A 1 170 ? -6.899 -12.373 -7.506 1.00 95.81 170 ASP A N 1
ATOM 1317 C CA . ASP A 1 170 ? -7.724 -12.800 -6.372 1.00 95.81 170 ASP A CA 1
ATOM 1318 C C . ASP A 1 170 ? -8.711 -11.689 -5.909 1.00 95.81 170 ASP A C 1
ATOM 1320 O O . ASP A 1 170 ? -9.314 -11.799 -4.840 1.00 95.81 170 ASP A O 1
ATOM 1324 N N . GLY A 1 171 ? -8.899 -10.626 -6.709 1.00 93.44 171 GLY A N 1
ATOM 1325 C CA . GLY A 1 171 ? -9.943 -9.602 -6.533 1.00 93.44 171 GLY A CA 1
ATOM 1326 C C . GLY A 1 171 ? -9.603 -8.424 -5.608 1.00 93.44 171 GLY A C 1
ATOM 1327 O O . GLY A 1 171 ? -10.484 -7.632 -5.278 1.00 93.44 171 GLY A O 1
ATOM 1328 N N . VAL A 1 172 ? -8.349 -8.275 -5.178 1.00 96.25 172 VAL A N 1
ATOM 1329 C CA . VAL A 1 172 ? -7.890 -7.143 -4.354 1.00 96.25 172 VAL A CA 1
ATOM 1330 C C . VAL A 1 172 ? -7.481 -5.984 -5.261 1.00 96.25 172 VAL A C 1
ATOM 1332 O O . VAL A 1 172 ? -6.614 -6.140 -6.123 1.00 96.25 172 VAL A O 1
ATOM 1335 N N . ARG A 1 173 ? -8.067 -4.795 -5.058 1.00 95.62 173 ARG A N 1
ATOM 1336 C CA . ARG A 1 173 ? -7.769 -3.625 -5.894 1.00 95.62 173 ARG A CA 1
ATOM 1337 C C . ARG A 1 173 ? -6.366 -3.080 -5.605 1.00 95.62 173 ARG A C 1
ATOM 1339 O O . ARG A 1 173 ? -6.106 -2.439 -4.588 1.00 95.62 173 ARG A O 1
ATOM 1346 N N . VAL A 1 174 ? -5.475 -3.337 -6.555 1.00 96.94 174 VAL A N 1
ATOM 1347 C CA . VAL A 1 174 ? -4.080 -2.880 -6.615 1.00 96.94 174 VAL A CA 1
ATOM 1348 C C . VAL A 1 174 ? -3.783 -2.351 -8.029 1.00 96.94 174 VAL A C 1
ATOM 1350 O O . VAL A 1 174 ? -4.589 -2.607 -8.933 1.00 96.94 174 VAL A O 1
ATOM 1353 N N . PRO A 1 175 ? -2.662 -1.640 -8.258 1.00 96.69 175 PRO A N 1
ATOM 1354 C CA . PRO A 1 175 ? -2.219 -1.280 -9.603 1.00 96.69 175 PRO A CA 1
ATOM 1355 C C . PRO A 1 175 ? -1.911 -2.515 -10.457 1.00 96.69 175 PRO A C 1
ATOM 1357 O O . PRO A 1 175 ? -1.178 -3.404 -10.016 1.00 96.69 175 PRO A O 1
ATOM 1360 N N . ALA A 1 176 ? -2.411 -2.545 -11.694 1.00 96.50 176 ALA A N 1
ATOM 1361 C CA . ALA A 1 176 ? -1.995 -3.539 -12.682 1.00 96.50 176 ALA A CA 1
ATOM 1362 C C . ALA A 1 176 ? -0.484 -3.444 -12.973 1.00 96.50 176 ALA A C 1
ATOM 1364 O O . ALA A 1 176 ? 0.099 -2.358 -12.940 1.00 96.50 176 ALA A O 1
ATOM 1365 N N . VAL A 1 177 ? 0.154 -4.571 -13.297 1.00 97.38 177 VAL A N 1
ATOM 1366 C CA . VAL A 1 177 ? 1.554 -4.610 -13.755 1.00 97.38 177 VAL A CA 1
ATOM 1367 C C . VAL A 1 177 ? 1.573 -4.558 -15.282 1.00 97.38 177 VAL A C 1
ATOM 1369 O O . VAL A 1 177 ? 1.005 -5.435 -15.924 1.00 97.38 177 VAL A O 1
ATOM 1372 N N . TYR A 1 178 ? 2.231 -3.552 -15.862 1.00 96.06 178 TYR A N 1
ATOM 1373 C CA . TYR A 1 178 ? 2.320 -3.375 -17.319 1.00 96.06 178 TYR A CA 1
ATOM 1374 C C . TYR A 1 178 ? 3.601 -3.971 -17.911 1.00 96.06 178 TYR A C 1
ATOM 1376 O O . TYR A 1 178 ? 3.568 -4.617 -18.955 1.00 96.06 178 TYR A O 1
ATOM 1384 N N . ALA A 1 179 ? 4.746 -3.754 -17.260 1.00 95.31 179 ALA A N 1
ATOM 1385 C CA . ALA A 1 179 ? 6.035 -4.275 -17.710 1.00 95.31 179 ALA A CA 1
ATOM 1386 C C . ALA A 1 179 ? 7.043 -4.338 -16.555 1.00 95.31 179 ALA A C 1
ATOM 1388 O O . ALA A 1 179 ? 6.948 -3.575 -15.591 1.00 95.31 179 ALA A O 1
ATOM 1389 N N . ILE A 1 180 ? 8.029 -5.228 -16.669 1.00 96.06 180 ILE A N 1
ATOM 1390 C CA . ILE A 1 180 ? 9.127 -5.377 -15.709 1.00 96.06 180 ILE A CA 1
ATOM 1391 C C . ILE A 1 180 ? 10.452 -5.558 -16.446 1.00 96.06 180 ILE A C 1
ATOM 1393 O O . ILE A 1 180 ? 10.493 -6.200 -17.492 1.00 96.06 180 ILE A O 1
ATOM 1397 N N . ASP A 1 181 ? 11.532 -5.063 -15.850 1.00 95.94 181 ASP A N 1
ATOM 1398 C CA . ASP A 1 181 ? 12.895 -5.480 -16.174 1.00 95.94 181 ASP A CA 1
ATOM 1399 C C . ASP A 1 181 ? 13.678 -5.547 -14.865 1.00 95.94 181 ASP A C 1
ATOM 1401 O O . ASP A 1 181 ? 14.110 -4.541 -14.289 1.00 95.94 181 ASP A O 1
ATOM 1405 N N . GLU A 1 182 ? 13.846 -6.763 -14.355 1.00 94.38 182 GLU A N 1
ATOM 1406 C CA . GLU A 1 182 ? 14.537 -6.986 -13.097 1.00 94.38 182 GLU A CA 1
ATOM 1407 C C . GLU A 1 182 ? 16.067 -6.878 -13.230 1.00 94.38 182 GLU A C 1
ATOM 1409 O O . GLU A 1 182 ? 16.767 -6.868 -12.215 1.00 94.38 182 GLU A O 1
ATOM 1414 N N . SER A 1 183 ? 16.584 -6.788 -14.463 1.00 91.88 183 SER A N 1
ATOM 1415 C CA . SER A 1 183 ? 18.004 -6.602 -14.767 1.00 91.88 183 SER A CA 1
ATOM 1416 C C . SER A 1 183 ? 18.392 -5.120 -14.810 1.00 91.88 183 SER A C 1
ATOM 1418 O O . SER A 1 183 ? 19.408 -4.746 -14.221 1.00 91.88 183 SER A O 1
ATOM 1420 N N . ALA A 1 184 ? 17.551 -4.273 -15.416 1.00 92.62 184 ALA A N 1
ATOM 1421 C CA . ALA A 1 184 ? 17.679 -2.816 -15.408 1.00 92.62 184 ALA A CA 1
ATOM 1422 C C . ALA A 1 184 ? 17.064 -2.162 -14.160 1.00 92.62 184 ALA A C 1
ATOM 1424 O O . ALA A 1 184 ? 17.255 -0.969 -13.936 1.00 92.62 184 ALA A O 1
ATOM 1425 N N . GLY A 1 185 ? 16.353 -2.924 -13.326 1.00 94.44 185 GLY A N 1
ATOM 1426 C CA . GLY A 1 185 ? 15.932 -2.487 -12.000 1.00 94.44 185 GLY A CA 1
ATOM 1427 C C . GLY A 1 185 ? 14.646 -1.659 -11.975 1.00 94.44 185 GLY A C 1
ATOM 1428 O O . GLY A 1 185 ? 14.526 -0.776 -11.123 1.00 94.44 185 GLY A O 1
ATOM 1429 N N . TRP A 1 186 ? 13.685 -1.909 -12.871 1.00 95.62 186 TRP A N 1
ATOM 1430 C CA . TRP A 1 186 ? 12.418 -1.168 -12.902 1.00 95.62 186 TRP A CA 1
ATOM 1431 C C . TRP A 1 186 ? 11.155 -2.039 -13.030 1.00 95.62 186 TRP A C 1
ATOM 1433 O O . TRP A 1 186 ? 11.187 -3.196 -13.448 1.00 95.62 186 TRP A O 1
ATOM 1443 N N . LEU A 1 187 ? 10.032 -1.442 -12.624 1.00 96.38 187 LEU A N 1
ATOM 1444 C CA . LEU A 1 187 ? 8.675 -1.994 -12.616 1.00 96.38 187 LEU A CA 1
ATOM 1445 C C . LEU A 1 187 ? 7.705 -0.897 -13.088 1.00 96.38 187 LEU A C 1
ATOM 1447 O O . LEU A 1 187 ? 7.653 0.171 -12.478 1.00 96.38 187 LEU A O 1
ATOM 1451 N N . MET A 1 188 ? 6.959 -1.140 -14.167 1.00 96.19 188 MET A N 1
ATOM 1452 C CA . MET A 1 188 ? 5.915 -0.245 -14.682 1.00 96.19 188 MET A CA 1
ATOM 1453 C C . MET A 1 188 ? 4.534 -0.742 -14.261 1.00 96.19 188 MET A C 1
ATOM 1455 O O . MET A 1 188 ? 4.184 -1.901 -14.491 1.00 96.19 188 MET A O 1
ATOM 1459 N N . LEU A 1 189 ? 3.759 0.157 -13.660 1.00 97.19 189 LEU A N 1
ATOM 1460 C CA . LEU A 1 189 ? 2.441 -0.101 -13.090 1.00 97.19 189 LEU A CA 1
ATOM 1461 C C . LEU A 1 189 ? 1.377 0.823 -13.693 1.00 97.19 189 LEU A C 1
ATOM 1463 O O . LEU A 1 189 ? 1.692 1.906 -14.187 1.00 97.19 189 LEU A O 1
ATOM 1467 N N . GLU A 1 190 ? 0.114 0.431 -13.563 1.00 96.25 190 GLU A N 1
ATOM 1468 C CA . GLU A 1 190 ? -1.052 1.302 -13.730 1.00 96.25 190 GLU A CA 1
ATOM 1469 C C . GLU A 1 190 ? -0.882 2.609 -12.935 1.00 96.25 190 GLU A C 1
ATOM 1471 O O . GLU A 1 190 ? -0.554 2.594 -11.743 1.00 96.25 190 GLU A O 1
ATOM 1476 N N . TRP A 1 191 ? -1.120 3.757 -13.577 1.00 95.44 191 TRP A N 1
ATOM 1477 C CA . TRP A 1 191 ? -1.231 5.017 -12.849 1.00 95.44 191 TRP A CA 1
ATOM 1478 C C . TRP A 1 191 ? -2.619 5.119 -12.210 1.00 95.44 191 TRP A C 1
ATOM 1480 O O . TRP A 1 191 ? -3.606 5.408 -12.887 1.00 95.44 191 TRP A O 1
ATOM 1490 N N . ILE A 1 192 ? -2.689 4.925 -10.893 1.00 94.31 192 ILE A N 1
ATOM 1491 C CA . ILE A 1 192 ? -3.929 5.115 -10.136 1.00 94.31 192 ILE A CA 1
ATOM 1492 C C . ILE A 1 192 ? -4.295 6.600 -10.127 1.00 94.31 192 ILE A C 1
ATOM 1494 O O . ILE A 1 192 ? -3.620 7.419 -9.501 1.00 94.31 192 ILE A O 1
ATOM 1498 N N . GLN A 1 193 ? -5.387 6.942 -10.810 1.00 90.62 193 GLN A N 1
ATOM 1499 C CA . GLN A 1 193 ? -6.019 8.251 -10.666 1.00 90.62 193 GLN A CA 1
ATOM 1500 C C . GLN A 1 193 ? -6.643 8.343 -9.276 1.00 90.62 193 GLN A C 1
ATOM 1502 O O . GLN A 1 193 ? -7.301 7.401 -8.836 1.00 90.62 193 GLN A O 1
ATOM 1507 N N . GLY A 1 194 ? -6.430 9.461 -8.586 1.00 89.56 194 GLY A N 1
ATOM 1508 C CA . GLY A 1 194 ? -6.864 9.639 -7.206 1.00 89.56 194 GLY A CA 1
ATOM 1509 C C . GLY A 1 194 ? -5.832 10.356 -6.346 1.00 89.56 194 GLY A C 1
ATOM 1510 O O . GLY A 1 194 ? -4.804 10.828 -6.837 1.00 89.56 194 GLY A O 1
ATOM 1511 N N . THR A 1 195 ? -6.092 10.401 -5.044 1.00 92.50 195 THR A N 1
ATOM 1512 C CA . THR A 1 195 ? -5.202 11.008 -4.043 1.00 92.50 195 THR A CA 1
ATOM 1513 C C . THR A 1 195 ? -4.987 10.069 -2.848 1.00 92.50 195 THR A C 1
ATOM 1515 O O . THR A 1 195 ? -5.832 9.208 -2.586 1.00 92.50 195 THR A O 1
ATOM 1518 N N . PRO A 1 196 ? -3.859 10.178 -2.115 1.00 94.75 196 PRO A N 1
ATOM 1519 C CA . PRO A 1 196 ? -3.596 9.299 -0.978 1.00 94.75 196 PRO A CA 1
ATOM 1520 C C . PRO A 1 196 ? -4.609 9.522 0.145 1.00 94.75 196 PRO A C 1
ATOM 1522 O O . PRO A 1 196 ? -4.854 10.669 0.520 1.00 94.75 196 PRO A O 1
ATOM 1525 N N . VAL A 1 197 ? -5.111 8.444 0.753 1.00 94.75 197 VAL A N 1
ATOM 1526 C CA . VAL A 1 197 ? -6.102 8.470 1.851 1.00 94.75 197 VAL A CA 1
ATOM 1527 C C . VAL A 1 197 ? -5.719 9.474 2.948 1.00 94.75 197 VAL A C 1
ATOM 1529 O O . VAL A 1 197 ? -6.563 10.248 3.401 1.00 94.75 197 VAL A O 1
ATOM 1532 N N . ARG A 1 198 ? -4.431 9.541 3.318 1.00 94.56 198 ARG A N 1
ATOM 1533 C CA . ARG A 1 198 ? -3.894 10.514 4.287 1.00 94.56 198 ARG A CA 1
ATOM 1534 C C . ARG A 1 198 ? -4.211 11.973 3.932 1.00 94.56 198 ARG A C 1
ATOM 1536 O O . ARG A 1 198 ? -4.461 12.785 4.821 1.00 94.56 198 ARG A O 1
ATOM 1543 N N . VAL A 1 199 ? -4.147 12.341 2.654 1.00 93.50 199 VAL A N 1
ATOM 1544 C CA . VAL A 1 199 ? -4.410 13.716 2.202 1.00 93.50 199 VAL A CA 1
ATOM 1545 C C . VAL A 1 199 ? -5.899 14.025 2.333 1.00 93.50 199 VAL A C 1
ATOM 1547 O O . VAL A 1 199 ? -6.251 15.053 2.905 1.00 93.50 199 VAL A O 1
ATOM 1550 N N . ASN A 1 200 ? -6.758 13.107 1.891 1.00 92.75 200 ASN A N 1
ATOM 1551 C CA . ASN A 1 200 ? -8.212 13.266 1.895 1.00 92.75 200 ASN A CA 1
ATOM 1552 C C . ASN A 1 200 ? -8.770 13.356 3.323 1.00 92.75 200 ASN A C 1
ATOM 1554 O O . ASN A 1 200 ? -9.519 14.283 3.621 1.00 92.75 200 ASN A O 1
ATOM 1558 N N . ILE A 1 201 ? -8.327 12.484 4.240 1.00 93.06 201 ILE A N 1
ATOM 1559 C CA . ILE A 1 201 ? -8.712 12.551 5.663 1.00 93.06 201 ILE A CA 1
ATOM 1560 C C . ILE A 1 201 ? -8.292 13.893 6.278 1.00 93.06 201 ILE A C 1
ATOM 1562 O O . ILE A 1 201 ? -9.086 14.535 6.962 1.00 93.06 201 ILE A O 1
ATOM 1566 N N . ASN A 1 202 ? -7.065 14.361 6.022 1.00 92.56 202 ASN A N 1
ATOM 1567 C CA . ASN A 1 202 ? -6.599 15.637 6.572 1.00 92.56 202 ASN A CA 1
ATOM 1568 C C . ASN A 1 202 ? -7.331 16.848 5.975 1.00 92.56 202 ASN A C 1
ATOM 1570 O O . ASN A 1 202 ? -7.620 17.791 6.711 1.00 92.56 202 ASN A O 1
ATOM 1574 N N . LYS A 1 203 ? -7.662 16.815 4.678 1.00 92.25 203 LYS A N 1
ATOM 1575 C CA . LYS A 1 203 ? -8.470 17.844 4.008 1.00 92.25 203 LYS A CA 1
ATOM 1576 C C . LYS A 1 203 ? -9.883 17.903 4.597 1.00 92.25 203 LYS A C 1
ATOM 1578 O O . LYS A 1 203 ? -10.327 18.983 4.968 1.00 92.25 203 LYS A O 1
ATOM 1583 N N . TRP A 1 204 ? -10.536 16.750 4.759 1.00 91.94 204 TRP A N 1
ATOM 1584 C CA . TRP A 1 204 ? -11.882 16.632 5.331 1.00 91.94 204 TRP A CA 1
ATOM 1585 C C . TRP A 1 204 ? -11.958 17.074 6.795 1.00 91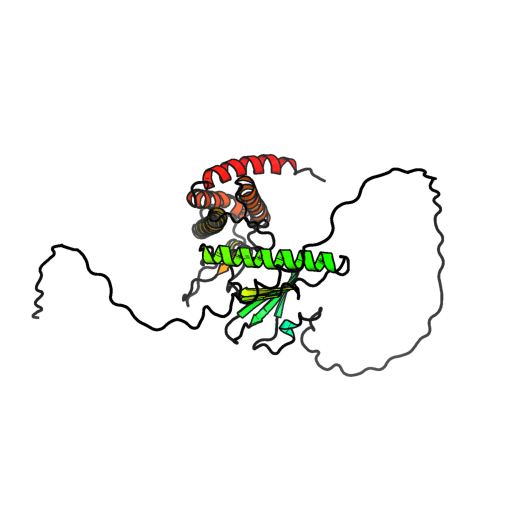.94 204 TRP A C 1
ATOM 1587 O O . TRP A 1 204 ? -12.883 17.776 7.198 1.00 91.94 204 TRP A O 1
ATOM 1597 N N . LEU A 1 205 ? -10.965 16.694 7.606 1.00 90.94 205 LEU A N 1
ATOM 1598 C CA . LEU A 1 205 ? -10.891 17.115 9.005 1.00 90.94 205 LEU A CA 1
ATOM 1599 C C . LEU A 1 205 ? -10.596 18.613 9.153 1.00 90.94 205 LEU A C 1
ATOM 1601 O O . LEU A 1 205 ? -11.019 19.205 10.142 1.00 90.94 205 LEU A O 1
ATOM 1605 N N . GLY A 1 206 ? -9.850 19.230 8.228 1.00 89.56 206 GLY A N 1
ATOM 1606 C CA . GLY A 1 206 ? -9.519 20.659 8.266 1.00 89.56 206 GLY A CA 1
ATOM 1607 C C . GLY A 1 206 ? -9.066 21.118 9.659 1.00 89.56 206 GLY A C 1
ATOM 1608 O O . GLY A 1 206 ? -8.205 20.489 10.283 1.00 89.56 206 GLY A O 1
ATOM 1609 N N . SER A 1 207 ? -9.704 22.162 10.192 1.00 87.00 207 SER A N 1
ATOM 1610 C CA . SER A 1 207 ? -9.561 22.638 11.581 1.00 87.00 207 SER A CA 1
ATOM 1611 C C . SER A 1 207 ? -10.574 22.039 12.575 1.00 87.00 207 SER A C 1
ATOM 1613 O O . SER A 1 207 ? -10.476 22.311 13.768 1.00 87.00 207 SER A O 1
ATOM 1615 N N . ARG A 1 208 ? -11.529 21.211 12.127 1.00 87.25 208 ARG A N 1
ATOM 1616 C CA . ARG A 1 208 ? -12.611 20.658 12.959 1.00 87.25 208 ARG A CA 1
ATOM 1617 C C . ARG A 1 208 ? -12.073 19.736 14.058 1.00 87.25 208 ARG A C 1
ATOM 1619 O O . ARG A 1 208 ? -11.200 18.899 13.825 1.00 87.25 208 ARG A O 1
ATOM 1626 N N . THR A 1 209 ? -12.621 19.878 15.257 1.00 83.69 209 THR A N 1
ATOM 1627 C CA . THR A 1 209 ? -12.301 19.064 16.445 1.00 83.69 209 THR A CA 1
ATOM 1628 C C . THR A 1 209 ? -13.514 18.310 16.987 1.00 83.69 209 THR A C 1
ATOM 1630 O O . THR A 1 209 ? -13.348 17.299 17.662 1.00 83.69 209 THR A O 1
ATOM 1633 N N . GLU A 1 210 ? -14.725 18.765 16.667 1.00 85.00 210 GLU A N 1
ATOM 1634 C CA . GLU A 1 210 ? -15.985 18.245 17.203 1.00 85.00 210 GLU A CA 1
ATOM 1635 C C . GLU A 1 210 ? -16.755 17.400 16.178 1.00 85.00 210 GLU A C 1
ATOM 1637 O O . GLU A 1 210 ? -16.544 17.493 14.964 1.00 85.00 210 GLU A O 1
ATOM 1642 N N . GLY A 1 211 ? -17.637 16.527 16.674 1.00 87.25 211 GLY A N 1
ATOM 1643 C CA . GLY A 1 211 ? -18.481 15.659 15.845 1.00 87.25 211 GLY A CA 1
ATOM 1644 C C . GLY A 1 211 ? -17.715 14.675 14.950 1.00 87.25 211 GLY A C 1
ATOM 1645 O O . GLY A 1 211 ? -18.290 14.145 14.006 1.00 87.25 211 GLY A O 1
ATOM 1646 N N . ILE A 1 212 ? -16.414 14.451 15.171 1.00 89.06 212 ILE A N 1
ATOM 1647 C CA . ILE A 1 212 ? -15.608 13.504 14.374 1.00 89.06 212 ILE A CA 1
ATOM 1648 C C . ILE A 1 212 ? -16.052 12.065 14.655 1.00 89.06 212 ILE A C 1
ATOM 1650 O O . ILE A 1 212 ? -16.191 11.274 13.728 1.00 89.06 212 ILE A O 1
ATOM 1654 N N . ALA A 1 213 ? -16.350 11.754 15.921 1.00 89.44 213 ALA A N 1
ATOM 1655 C CA . ALA A 1 213 ? -16.807 10.437 16.363 1.00 89.44 213 ALA A CA 1
ATOM 1656 C C . ALA A 1 213 ? -18.139 9.988 15.732 1.00 89.44 213 ALA A C 1
ATOM 1658 O O . ALA A 1 213 ? -18.426 8.795 15.743 1.00 89.44 213 ALA A O 1
ATOM 1659 N N . ASP A 1 214 ? -18.918 10.906 15.147 1.00 92.25 214 ASP A N 1
ATOM 1660 C CA . ASP A 1 214 ? -20.211 10.638 14.499 1.00 92.25 214 ASP A CA 1
ATOM 1661 C C . ASP A 1 214 ? -20.216 10.939 12.995 1.00 92.25 214 ASP A C 1
ATOM 1663 O O . ASP A 1 214 ? -21.253 10.871 12.337 1.00 92.25 214 ASP A O 1
ATOM 1667 N N . ASP A 1 215 ? -19.045 11.214 12.419 1.00 93.56 215 ASP A N 1
ATOM 1668 C CA . ASP A 1 215 ? -18.901 11.499 10.998 1.00 93.56 215 ASP A CA 1
ATOM 1669 C C . ASP A 1 215 ? -19.176 10.250 10.147 1.00 93.56 215 ASP A C 1
ATOM 1671 O O . ASP A 1 215 ? -18.332 9.362 10.000 1.00 93.56 215 ASP A O 1
ATOM 1675 N N . ALA A 1 216 ? -20.372 10.186 9.562 1.00 93.94 216 ALA A N 1
ATOM 1676 C CA . ALA A 1 216 ? -20.802 9.055 8.750 1.00 93.94 216 ALA A CA 1
ATOM 1677 C C . ALA A 1 216 ? -19.889 8.793 7.536 1.00 93.94 216 ALA A C 1
ATOM 1679 O O . ALA A 1 216 ? -19.731 7.634 7.147 1.00 93.94 216 ALA A O 1
ATOM 1680 N N . ARG A 1 217 ? -19.260 9.831 6.956 1.00 93.25 217 ARG A N 1
ATOM 1681 C CA . ARG A 1 217 ? -18.352 9.699 5.804 1.00 93.25 217 ARG A CA 1
ATOM 1682 C C . ARG A 1 217 ? -16.996 9.138 6.217 1.00 93.25 217 ARG A C 1
ATOM 1684 O O . ARG A 1 217 ? -16.492 8.236 5.550 1.00 93.25 217 ARG A O 1
ATOM 1691 N N . LEU A 1 218 ? -16.430 9.600 7.334 1.00 94.00 218 LEU A N 1
ATOM 1692 C CA . LEU A 1 218 ? -15.197 9.018 7.875 1.00 94.00 218 LEU A CA 1
ATOM 1693 C C . LEU A 1 218 ? -15.418 7.588 8.380 1.00 94.00 218 LEU A C 1
ATOM 1695 O O . LEU A 1 218 ? -14.588 6.729 8.094 1.00 94.00 218 LEU A O 1
ATOM 1699 N N . LYS A 1 219 ? -16.535 7.298 9.065 1.00 95.94 219 LYS A N 1
ATOM 1700 C CA . LYS A 1 219 ? -16.901 5.924 9.4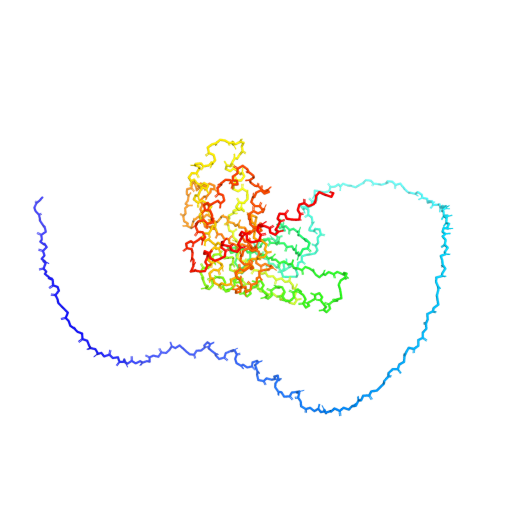65 1.00 95.94 219 LYS A CA 1
ATOM 1701 C C . LYS A 1 219 ? -16.985 4.995 8.255 1.00 95.94 219 LYS A C 1
ATOM 1703 O O . LYS A 1 219 ? -16.421 3.904 8.266 1.00 95.94 219 LYS A O 1
ATOM 1708 N N . ASP A 1 220 ? -17.639 5.442 7.185 1.00 95.62 220 ASP A N 1
ATOM 1709 C CA . ASP A 1 220 ? -17.719 4.690 5.934 1.00 95.62 220 ASP A CA 1
ATOM 1710 C C . ASP A 1 220 ? -16.344 4.448 5.291 1.00 95.62 220 ASP A C 1
ATOM 1712 O O . ASP A 1 220 ? -16.023 3.316 4.922 1.00 95.62 220 ASP A O 1
ATOM 1716 N N . LEU A 1 221 ? -15.489 5.473 5.242 1.00 95.81 221 LEU A N 1
ATOM 1717 C CA . LEU A 1 221 ? -14.113 5.333 4.770 1.00 95.81 221 LEU A CA 1
ATOM 1718 C C . LEU A 1 221 ? -13.314 4.326 5.615 1.00 95.81 221 LEU A C 1
ATOM 1720 O O . LEU A 1 221 ? -12.607 3.489 5.054 1.00 95.81 221 LEU A O 1
ATOM 1724 N N . MET A 1 222 ? -13.445 4.361 6.946 1.00 96.94 222 MET A N 1
ATOM 1725 C CA . MET A 1 222 ? -12.782 3.404 7.841 1.00 96.94 222 MET A CA 1
ATOM 1726 C C . MET A 1 222 ? -13.233 1.967 7.555 1.00 96.94 222 MET A C 1
ATOM 1728 O O . MET A 1 222 ? -12.390 1.072 7.455 1.00 96.94 222 MET A O 1
ATOM 1732 N N . ARG A 1 223 ? -14.534 1.743 7.329 1.00 97.44 223 ARG A N 1
ATOM 1733 C CA . ARG A 1 223 ? -15.065 0.423 6.948 1.00 97.44 223 ARG A CA 1
ATOM 1734 C C . ARG A 1 223 ? -14.568 -0.041 5.574 1.00 97.44 223 ARG A C 1
ATOM 1736 O O . ARG A 1 223 ? -14.187 -1.206 5.435 1.00 97.44 223 ARG A O 1
ATOM 1743 N N . ARG A 1 224 ? -14.496 0.850 4.574 1.00 96.69 224 ARG A N 1
ATOM 1744 C CA . ARG A 1 224 ? -13.898 0.555 3.252 1.00 96.69 224 ARG A CA 1
ATOM 1745 C C . ARG A 1 224 ? -12.420 0.168 3.362 1.00 96.69 224 ARG A C 1
ATOM 1747 O O . ARG A 1 224 ? -12.019 -0.838 2.777 1.00 96.69 224 ARG A O 1
ATOM 1754 N N . ILE A 1 225 ? -11.627 0.883 4.164 1.00 97.56 225 ILE A N 1
ATOM 1755 C CA . ILE A 1 225 ? -10.221 0.530 4.429 1.00 97.56 225 ILE A CA 1
ATOM 1756 C C . ILE A 1 225 ? -10.126 -0.842 5.115 1.00 97.56 225 ILE A C 1
ATOM 1758 O O . ILE A 1 225 ? -9.373 -1.702 4.658 1.00 97.56 225 ILE A O 1
ATOM 1762 N N . GLY A 1 226 ? -10.924 -1.087 6.160 1.00 97.62 226 GLY A N 1
ATOM 1763 C CA . GLY A 1 226 ? -10.954 -2.373 6.869 1.00 97.62 226 GLY A CA 1
ATOM 1764 C C . GLY A 1 226 ? -11.305 -3.547 5.951 1.00 97.62 226 GLY A C 1
ATOM 1765 O O . GLY A 1 226 ? -10.692 -4.612 6.041 1.00 97.62 226 GLY A O 1
ATOM 1766 N N . THR A 1 227 ? -12.216 -3.320 5.002 1.00 97.44 227 THR A N 1
ATOM 1767 C CA . THR A 1 227 ? -12.620 -4.296 3.977 1.00 97.44 227 THR A CA 1
ATOM 1768 C C . THR A 1 227 ? -11.513 -4.558 2.951 1.00 97.44 227 THR A C 1
ATOM 1770 O O . THR A 1 227 ? -11.258 -5.714 2.603 1.00 97.44 227 THR A O 1
ATOM 1773 N N . ALA A 1 228 ? -10.802 -3.520 2.499 1.00 97.06 228 ALA A N 1
ATOM 1774 C CA . ALA A 1 228 ? -9.675 -3.661 1.573 1.00 97.06 228 ALA A CA 1
ATOM 1775 C C . ALA A 1 228 ? -8.513 -4.453 2.206 1.00 97.06 228 ALA A C 1
ATOM 1777 O O . ALA A 1 228 ? -8.029 -5.430 1.628 1.00 97.06 228 ALA A O 1
ATOM 1778 N N . VAL A 1 229 ? -8.128 -4.102 3.439 1.00 97.25 229 VAL A N 1
ATOM 1779 C CA . VAL A 1 229 ? -7.094 -4.816 4.213 1.00 97.25 229 VAL A CA 1
ATOM 1780 C C . VAL A 1 229 ? -7.537 -6.247 4.535 1.00 97.25 229 VAL A C 1
ATOM 1782 O O . VAL A 1 229 ? -6.762 -7.192 4.382 1.00 97.25 229 VAL A O 1
ATOM 1785 N N . GLY A 1 230 ? -8.804 -6.438 4.912 1.00 96.69 230 GLY A N 1
ATOM 1786 C CA . GLY A 1 230 ? -9.388 -7.756 5.154 1.00 96.69 230 GLY A CA 1
ATOM 1787 C C . GLY A 1 230 ? -9.366 -8.655 3.918 1.00 96.69 230 GLY A C 1
ATOM 1788 O O . GLY A 1 230 ? -9.068 -9.843 4.033 1.00 96.69 230 GLY A O 1
ATOM 1789 N N . SER A 1 231 ? -9.595 -8.089 2.732 1.00 96.31 231 SER A N 1
ATOM 1790 C CA . SER A 1 231 ? -9.533 -8.804 1.451 1.00 96.31 231 SER A CA 1
ATOM 1791 C C . SER A 1 231 ? -8.102 -9.223 1.091 1.00 96.31 231 SER A C 1
ATOM 1793 O O . SER A 1 231 ? -7.879 -10.369 0.700 1.00 96.31 231 SER A O 1
ATOM 1795 N N . MET A 1 232 ? -7.113 -8.354 1.320 1.00 96.31 232 MET A N 1
ATOM 1796 C CA . MET A 1 232 ? -5.687 -8.681 1.174 1.00 96.31 232 MET A CA 1
ATOM 1797 C C . MET A 1 232 ? -5.243 -9.791 2.148 1.00 96.31 232 MET A C 1
ATOM 1799 O O . MET A 1 232 ? -4.619 -10.776 1.745 1.00 96.31 232 MET A O 1
ATOM 1803 N N . HIS A 1 233 ? -5.626 -9.701 3.425 1.00 96.44 233 HIS A N 1
ATOM 1804 C CA . HIS A 1 233 ? -5.282 -10.720 4.422 1.00 96.44 233 HIS A CA 1
ATOM 1805 C C . HIS A 1 233 ? -5.979 -12.065 4.159 1.00 96.44 233 HIS A C 1
ATOM 1807 O O . HIS A 1 233 ? -5.364 -13.122 4.356 1.00 96.44 233 HIS A O 1
ATOM 1813 N N . LYS A 1 234 ? -7.223 -12.045 3.658 1.00 95.69 234 LYS A N 1
ATOM 1814 C CA . LYS A 1 234 ? -8.003 -13.229 3.256 1.00 95.69 234 LYS A CA 1
ATOM 1815 C C . LYS A 1 234 ? -7.281 -14.076 2.206 1.00 95.69 234 LYS A C 1
ATOM 1817 O O . LYS A 1 234 ? -7.294 -15.298 2.325 1.00 95.69 234 LYS A O 1
ATOM 1822 N N . ILE A 1 235 ? -6.604 -13.452 1.239 1.00 95.19 235 ILE A N 1
ATOM 1823 C CA . ILE A 1 235 ? -5.821 -14.159 0.207 1.00 95.19 235 ILE A CA 1
ATOM 1824 C C . ILE A 1 235 ? -4.418 -14.580 0.689 1.00 95.19 235 ILE A C 1
ATOM 1826 O O . ILE A 1 235 ? -3.633 -15.135 -0.083 1.00 95.19 235 ILE A O 1
ATOM 1830 N N . GLY A 1 236 ? -4.076 -14.338 1.960 1.00 94.56 236 GLY A N 1
ATOM 1831 C CA . GLY A 1 236 ? -2.768 -14.675 2.533 1.00 94.56 236 GLY A CA 1
ATOM 1832 C C . GLY A 1 236 ? -1.639 -13.781 2.021 1.00 94.56 236 GLY A C 1
ATOM 1833 O O . GLY A 1 236 ? -0.548 -14.277 1.744 1.00 94.56 236 GLY A O 1
ATOM 1834 N N . ILE A 1 237 ? -1.924 -12.491 1.822 1.00 95.94 237 ILE A N 1
ATOM 1835 C CA . ILE A 1 237 ? -0.922 -11.442 1.616 1.00 95.94 237 ILE A CA 1
ATOM 1836 C C . ILE A 1 237 ? -0.912 -10.534 2.850 1.00 95.94 237 ILE A C 1
ATOM 1838 O O . ILE A 1 237 ? -1.966 -10.237 3.407 1.00 95.94 237 ILE A O 1
ATOM 1842 N N . VAL A 1 238 ? 0.277 -10.102 3.261 1.00 95.62 238 VAL A N 1
ATOM 1843 C CA . VAL A 1 238 ? 0.521 -9.048 4.258 1.00 95.62 238 VAL A CA 1
ATOM 1844 C C . VAL A 1 238 ? 1.366 -7.969 3.588 1.00 95.62 238 VAL A C 1
ATOM 1846 O O . VAL A 1 238 ? 2.241 -8.295 2.785 1.00 95.62 238 VAL A O 1
ATOM 1849 N N . HIS A 1 239 ? 1.097 -6.694 3.869 1.00 95.56 239 HIS A N 1
ATOM 1850 C CA . HIS A 1 239 ? 1.745 -5.564 3.200 1.00 95.56 239 HIS A CA 1
ATOM 1851 C C . HIS A 1 239 ? 3.137 -5.262 3.768 1.00 95.56 239 HIS A C 1
ATOM 1853 O O . HIS A 1 239 ? 4.046 -4.915 3.012 1.00 95.56 239 HIS A O 1
ATOM 1859 N N . GLY A 1 240 ? 3.309 -5.361 5.088 1.00 92.94 240 GLY A N 1
ATOM 1860 C CA . GLY A 1 240 ? 4.582 -5.138 5.783 1.00 92.94 240 GLY A CA 1
ATOM 1861 C C . GLY A 1 240 ? 4.974 -3.665 5.974 1.00 92.94 240 GLY A C 1
ATOM 1862 O O . GLY A 1 240 ? 5.975 -3.396 6.632 1.00 92.94 240 GLY A O 1
ATOM 1863 N N . ASP A 1 241 ? 4.194 -2.729 5.425 1.00 94.00 241 ASP A N 1
ATOM 1864 C CA . ASP A 1 241 ? 4.315 -1.272 5.607 1.00 94.00 241 ASP A CA 1
ATOM 1865 C C . ASP A 1 241 ? 2.942 -0.603 5.397 1.00 94.00 241 ASP A C 1
ATOM 1867 O O . ASP A 1 241 ? 2.754 0.292 4.573 1.00 94.00 241 ASP A O 1
ATOM 1871 N N . LEU A 1 242 ? 1.915 -1.124 6.070 1.00 94.56 242 LEU A N 1
ATOM 1872 C CA . LEU A 1 242 ? 0.539 -0.693 5.849 1.00 94.56 242 LEU A CA 1
ATOM 1873 C C . LEU A 1 242 ? 0.276 0.684 6.485 1.00 94.56 242 LEU A C 1
ATOM 1875 O O . LEU A 1 242 ? 0.130 0.803 7.700 1.00 94.56 242 LEU A O 1
ATOM 1879 N N . THR A 1 243 ? 0.188 1.737 5.668 1.00 95.44 243 THR A N 1
ATOM 1880 C CA . THR A 1 243 ? -0.051 3.119 6.131 1.00 95.44 243 THR A CA 1
ATOM 1881 C C . THR A 1 243 ? -1.125 3.830 5.304 1.00 95.44 243 THR A C 1
ATOM 1883 O O . THR A 1 243 ? -1.390 3.464 4.161 1.00 95.44 243 THR A O 1
ATOM 1886 N N . THR A 1 244 ? -1.695 4.922 5.829 1.00 94.06 244 THR A N 1
ATOM 1887 C CA . THR A 1 244 ? -2.655 5.778 5.097 1.00 94.06 244 THR A CA 1
ATOM 1888 C C . THR A 1 244 ? -2.049 6.518 3.895 1.00 94.06 244 THR A C 1
ATOM 1890 O O . THR A 1 244 ? -2.787 7.130 3.123 1.00 94.06 244 THR A O 1
ATOM 1893 N N . SER A 1 245 ? -0.722 6.485 3.713 1.00 93.19 245 SER A N 1
ATOM 1894 C CA . SER A 1 245 ? -0.062 6.995 2.498 1.00 93.19 245 SER A CA 1
ATOM 1895 C C . SER A 1 245 ? 0.108 5.919 1.422 1.00 93.19 245 SER A C 1
ATOM 1897 O O . SER A 1 245 ? 0.194 6.264 0.248 1.00 93.19 245 SER A O 1
ATOM 1899 N N . ASN A 1 246 ? 0.078 4.637 1.805 1.00 95.81 246 ASN A N 1
ATOM 1900 C CA . ASN A 1 246 ? 0.161 3.480 0.904 1.00 95.81 246 ASN A CA 1
ATOM 1901 C C . ASN A 1 246 ? -1.240 2.997 0.455 1.00 95.81 246 ASN A C 1
ATOM 1903 O O . ASN A 1 246 ? -1.434 1.869 0.005 1.00 95.81 246 ASN A O 1
ATOM 1907 N N . MET A 1 247 ? -2.236 3.882 0.554 1.00 96.50 247 MET A N 1
ATOM 1908 C CA . MET A 1 247 ? -3.608 3.682 0.092 1.00 96.50 247 MET A CA 1
ATOM 1909 C C . MET A 1 247 ? -4.047 4.903 -0.715 1.00 96.50 247 MET A C 1
ATOM 1911 O O . MET A 1 247 ? -3.901 6.036 -0.254 1.00 96.50 247 MET A O 1
ATOM 1915 N N . MET A 1 248 ? -4.618 4.675 -1.894 1.00 9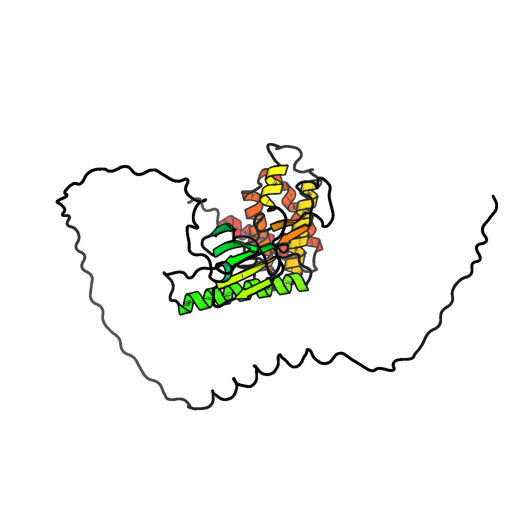5.19 248 MET A N 1
ATOM 1916 C CA . MET A 1 248 ? -5.184 5.711 -2.760 1.00 95.19 248 MET A CA 1
ATOM 1917 C C . MET A 1 248 ? -6.710 5.614 -2.758 1.00 95.19 248 MET A C 1
ATOM 1919 O O . MET A 1 248 ? -7.249 4.513 -2.842 1.00 95.19 248 MET A O 1
ATOM 1923 N N . LEU A 1 249 ? -7.394 6.758 -2.710 1.00 93.81 249 LEU A N 1
ATOM 1924 C CA . LEU A 1 249 ? -8.809 6.864 -3.064 1.00 93.81 249 LEU A CA 1
ATOM 1925 C C . LEU A 1 249 ? -8.904 7.130 -4.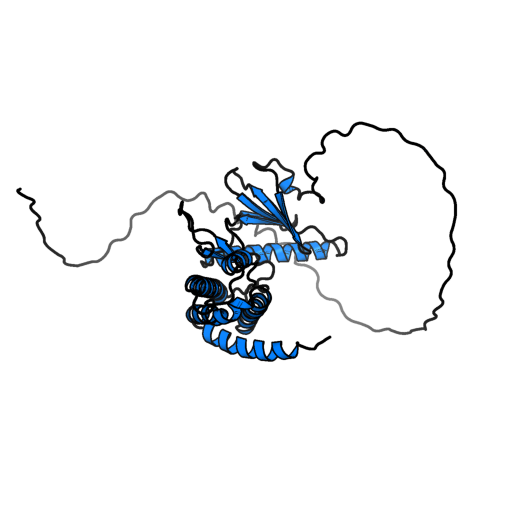563 1.00 93.81 249 LEU A C 1
ATOM 1927 O O . LEU A 1 249 ? -8.536 8.216 -5.015 1.00 93.81 249 LEU A O 1
ATOM 1931 N N . SER A 1 250 ? -9.362 6.137 -5.324 1.00 90.12 250 SER A N 1
ATOM 1932 C CA . SER A 1 250 ? -9.619 6.286 -6.756 1.00 90.12 250 SER A CA 1
ATOM 1933 C C . SER A 1 250 ? -11.082 6.680 -6.978 1.00 90.12 250 SER A C 1
ATOM 1935 O O . SER A 1 250 ? -11.960 6.027 -6.408 1.00 90.12 250 SER A O 1
ATOM 1937 N N . PRO A 1 251 ? -11.377 7.745 -7.748 1.00 84.06 251 PRO A N 1
ATOM 1938 C CA . PRO A 1 251 ? -12.752 8.178 -7.969 1.00 84.06 251 PRO A CA 1
ATOM 1939 C C . PRO A 1 251 ? -13.545 7.087 -8.709 1.00 84.06 251 PRO A C 1
ATOM 1941 O O . PRO A 1 251 ? -12.973 6.381 -9.546 1.00 84.06 251 PRO A O 1
ATOM 1944 N N . PRO A 1 252 ? -14.850 6.932 -8.423 1.00 75.75 252 PRO A N 1
ATOM 1945 C CA . PRO A 1 252 ? -15.657 5.896 -9.050 1.00 75.75 252 PRO A CA 1
ATOM 1946 C C . PRO A 1 252 ? -15.735 6.105 -10.568 1.00 75.75 252 PRO A C 1
ATOM 1948 O O . PRO A 1 252 ? -15.836 7.224 -11.075 1.00 75.75 252 PRO A O 1
ATOM 1951 N N . SER A 1 253 ? -15.673 5.005 -11.317 1.00 65.56 253 SER A N 1
ATOM 1952 C CA . SER A 1 253 ? -15.650 5.059 -12.781 1.00 65.56 253 SER A CA 1
ATOM 1953 C C . SER A 1 253 ? -16.973 5.603 -13.330 1.00 65.56 253 SER A C 1
ATOM 1955 O O . SER A 1 253 ? -18.027 5.019 -13.097 1.00 65.56 253 SER A O 1
ATOM 1957 N N . GLY A 1 254 ? -16.912 6.706 -14.082 1.00 59.88 254 GLY A N 1
ATOM 1958 C CA . GLY A 1 254 ? -18.067 7.306 -14.764 1.00 59.88 254 GLY A CA 1
ATOM 1959 C C . GLY A 1 254 ? -18.777 8.447 -14.024 1.00 59.88 254 GLY A C 1
ATOM 1960 O O . GLY A 1 254 ? -19.688 9.041 -14.594 1.00 59.88 254 GLY A O 1
ATOM 1961 N N . SER A 1 255 ? -18.371 8.816 -12.805 1.00 55.16 255 SER A N 1
ATOM 1962 C CA . SER A 1 255 ? -18.947 9.981 -12.115 1.00 55.16 255 SER A CA 1
ATOM 1963 C C . SER A 1 255 ? -18.372 11.297 -12.657 1.00 55.16 255 SER A C 1
ATOM 1965 O O . SER A 1 255 ? -17.236 11.656 -12.348 1.00 55.16 255 SER A O 1
ATOM 1967 N N . SER A 1 256 ? -19.162 12.030 -13.446 1.00 52.25 256 SER A N 1
ATOM 1968 C CA . SER A 1 256 ? -18.805 13.362 -13.972 1.00 52.25 256 SER A CA 1
ATOM 1969 C C . SER A 1 256 ? -19.038 14.512 -12.980 1.00 52.25 256 SER A C 1
ATOM 1971 O O . SER A 1 256 ? -18.683 15.651 -13.272 1.00 52.25 256 SER A O 1
ATOM 1973 N N . GLU A 1 257 ? -19.667 14.235 -11.837 1.00 54.03 257 GLU A N 1
ATOM 1974 C CA . GLU A 1 257 ? -20.040 15.241 -10.838 1.00 54.03 257 GLU A CA 1
ATOM 1975 C C . GLU A 1 257 ? -18.981 15.417 -9.739 1.00 54.03 257 GLU A C 1
ATOM 1977 O O . GLU A 1 257 ? -17.997 14.679 -9.666 1.00 54.03 257 GLU A O 1
ATOM 1982 N N . GLN A 1 258 ? -19.183 16.406 -8.862 1.00 54.44 258 GLN A N 1
ATOM 1983 C CA . GLN A 1 258 ? -18.332 16.647 -7.695 1.00 54.44 258 GLN A CA 1
ATOM 1984 C C . GLN A 1 258 ? -18.467 15.509 -6.674 1.00 54.44 258 GLN A C 1
ATOM 1986 O O . GLN A 1 258 ? -19.268 15.560 -5.742 1.00 54.44 258 GLN A O 1
ATOM 1991 N N . VAL A 1 259 ? -17.650 14.474 -6.857 1.00 64.62 259 VAL A N 1
ATOM 1992 C CA . VAL A 1 259 ? -17.478 13.386 -5.897 1.00 64.62 259 VAL A CA 1
ATOM 1993 C C . VAL A 1 259 ? -16.881 13.942 -4.599 1.00 64.62 259 VAL A C 1
ATOM 1995 O O . VAL A 1 259 ? -15.876 14.652 -4.618 1.00 64.62 259 VAL A O 1
ATOM 1998 N N . ASP A 1 260 ? -17.514 13.604 -3.475 1.00 74.69 260 ASP A N 1
ATOM 1999 C CA . ASP A 1 260 ? -17.049 13.875 -2.109 1.00 74.69 260 ASP A CA 1
ATOM 2000 C C . ASP A 1 260 ? -15.581 13.428 -1.935 1.00 74.69 260 ASP A C 1
ATOM 2002 O O . ASP A 1 260 ? -15.218 12.331 -2.365 1.00 74.69 260 ASP A O 1
ATOM 2006 N N . ASP A 1 261 ? -14.743 14.244 -1.281 1.00 81.38 261 ASP A N 1
ATOM 2007 C CA . ASP A 1 261 ? -13.315 13.963 -1.049 1.00 81.38 261 ASP A CA 1
ATOM 2008 C C . ASP A 1 261 ? -13.054 12.593 -0.393 1.00 81.38 261 ASP A C 1
ATOM 2010 O O . ASP A 1 261 ? -11.945 12.067 -0.502 1.00 81.38 261 ASP A O 1
ATOM 2014 N N . LEU A 1 262 ? -14.030 12.011 0.313 1.00 85.62 262 LEU A N 1
ATOM 2015 C CA . LEU A 1 262 ? -13.900 10.694 0.946 1.00 85.62 262 LEU A CA 1
ATOM 2016 C C . LEU A 1 262 ? -14.521 9.540 0.138 1.00 85.62 262 LEU A C 1
ATOM 2018 O O . LEU A 1 262 ? -14.448 8.385 0.572 1.00 85.62 262 LEU A O 1
ATOM 2022 N N . CYS A 1 263 ? -15.148 9.805 -1.008 1.00 84.94 263 CYS A N 1
ATOM 2023 C CA . CYS A 1 263 ? -15.796 8.798 -1.850 1.00 84.94 263 CYS A CA 1
ATOM 2024 C C . CYS A 1 263 ? -14.821 8.215 -2.895 1.00 84.94 263 CYS A C 1
ATOM 2026 O O . CYS A 1 263 ? -13.887 8.879 -3.336 1.00 84.94 263 CYS A O 1
ATOM 2028 N N . GLY A 1 264 ? -15.019 6.944 -3.259 1.00 88.19 264 GLY A N 1
ATOM 2029 C CA . GLY A 1 264 ? -14.159 6.204 -4.186 1.00 88.19 264 GLY A CA 1
ATOM 2030 C C . GLY A 1 264 ? -13.667 4.864 -3.641 1.00 88.19 264 GLY A C 1
ATOM 2031 O O . GLY A 1 264 ? -13.880 4.522 -2.470 1.00 88.19 264 GLY A O 1
ATOM 2032 N N . ASP A 1 265 ? -12.997 4.112 -4.508 1.00 92.00 265 ASP A N 1
ATOM 2033 C CA . ASP A 1 265 ? -12.448 2.793 -4.208 1.00 92.00 265 ASP A CA 1
ATOM 2034 C C . ASP A 1 265 ? -11.065 2.901 -3.560 1.00 92.00 265 ASP A C 1
ATOM 2036 O O . ASP A 1 265 ? -10.223 3.708 -3.967 1.00 92.00 265 ASP A O 1
ATOM 2040 N N . ILE A 1 266 ? -10.813 2.056 -2.558 1.00 95.75 266 ILE A N 1
ATOM 2041 C CA . ILE A 1 266 ? -9.507 1.963 -1.899 1.00 95.75 266 ILE A CA 1
ATOM 2042 C C . ILE A 1 266 ? -8.588 1.075 -2.734 1.00 95.75 266 ILE A C 1
ATOM 2044 O O . ILE A 1 266 ? -8.795 -0.135 -2.830 1.00 95.75 266 ILE A O 1
ATOM 2048 N N . VAL A 1 267 ? -7.539 1.676 -3.292 1.00 96.88 267 VAL A N 1
ATOM 2049 C CA . VAL A 1 267 ? -6.463 0.964 -3.986 1.00 96.88 267 VAL A CA 1
ATOM 2050 C C . VAL A 1 267 ? -5.257 0.862 -3.061 1.00 96.88 267 VAL A C 1
ATOM 2052 O O . VAL A 1 267 ? -4.706 1.882 -2.642 1.00 96.88 267 VAL A O 1
ATOM 2055 N N . ILE A 1 268 ? -4.823 -0.361 -2.754 1.00 97.12 268 ILE A N 1
ATOM 2056 C CA . ILE A 1 268 ? -3.602 -0.596 -1.972 1.00 97.12 268 ILE A CA 1
ATOM 2057 C C . ILE A 1 268 ? -2.396 -0.473 -2.910 1.00 97.12 268 ILE A C 1
ATOM 2059 O O . ILE A 1 268 ? -2.358 -1.108 -3.967 1.00 97.12 268 ILE A O 1
ATOM 2063 N N . ILE A 1 269 ? -1.410 0.343 -2.533 1.00 95.69 269 ILE A N 1
ATOM 2064 C CA . ILE A 1 269 ? -0.205 0.606 -3.328 1.00 95.69 269 ILE A CA 1
ATOM 2065 C C . ILE A 1 269 ? 1.068 0.275 -2.538 1.00 95.69 269 ILE A C 1
ATOM 2067 O O . ILE A 1 269 ? 1.063 0.199 -1.323 1.00 95.69 269 ILE A O 1
ATOM 2071 N N . ASP A 1 270 ? 2.180 0.105 -3.251 1.00 92.94 270 ASP A N 1
ATOM 2072 C CA . ASP A 1 270 ? 3.518 -0.153 -2.687 1.00 92.94 270 ASP A CA 1
ATOM 2073 C C . ASP A 1 270 ? 3.700 -1.442 -1.864 1.00 92.94 270 ASP A C 1
ATOM 2075 O O . ASP A 1 270 ? 4.291 -1.471 -0.788 1.00 92.94 270 ASP A O 1
ATOM 2079 N N . LEU A 1 271 ? 3.333 -2.570 -2.477 1.00 93.50 271 LEU A N 1
ATOM 2080 C CA . LEU A 1 271 ? 3.605 -3.930 -1.987 1.00 93.50 271 LEU A CA 1
ATOM 2081 C C . LEU A 1 271 ? 5.099 -4.337 -2.077 1.00 93.50 271 LEU A C 1
ATOM 2083 O O . LEU A 1 271 ? 5.436 -5.512 -2.214 1.00 93.50 271 LEU A O 1
ATOM 2087 N N . GLY A 1 272 ? 6.022 -3.372 -2.000 1.00 89.31 272 GLY A N 1
ATOM 2088 C CA . GLY A 1 272 ? 7.467 -3.569 -2.137 1.00 89.31 272 GLY A CA 1
ATOM 2089 C C . GLY A 1 272 ? 8.145 -4.251 -0.941 1.00 89.31 272 GLY A C 1
ATOM 2090 O O . GLY A 1 272 ? 9.320 -4.609 -1.053 1.00 89.31 272 GLY A O 1
ATOM 2091 N N . LEU A 1 273 ? 7.437 -4.407 0.183 1.00 91.75 273 LEU A N 1
ATOM 2092 C CA . LEU A 1 273 ? 7.823 -5.200 1.363 1.00 91.75 273 LEU A CA 1
ATOM 2093 C C . LEU A 1 273 ? 6.824 -6.331 1.669 1.00 91.75 273 LEU A C 1
ATOM 2095 O O . LEU A 1 273 ? 6.992 -7.045 2.657 1.00 91.75 273 LEU A O 1
ATOM 2099 N N . ALA A 1 274 ? 5.813 -6.511 0.817 1.00 93.44 274 ALA A N 1
ATOM 2100 C CA . ALA A 1 274 ? 4.745 -7.466 1.054 1.00 93.44 274 ALA A CA 1
ATOM 2101 C C . ALA A 1 274 ? 5.244 -8.917 1.007 1.00 93.44 274 ALA A C 1
ATOM 2103 O O . ALA A 1 274 ? 6.195 -9.259 0.293 1.00 93.44 274 ALA A O 1
ATOM 2104 N N . SER A 1 275 ? 4.558 -9.786 1.746 1.00 91.12 275 SER A N 1
ATOM 2105 C CA . SER A 1 275 ? 4.867 -11.210 1.861 1.00 91.12 275 SER A CA 1
ATOM 2106 C C . SER A 1 275 ? 3.620 -12.074 1.663 1.00 91.12 275 SER A C 1
ATOM 2108 O O . SER A 1 275 ? 2.484 -11.661 1.906 1.00 91.12 275 SER A O 1
ATOM 2110 N N . GLY A 1 276 ? 3.836 -13.318 1.227 1.00 84.06 276 GLY A N 1
ATOM 2111 C CA . GLY A 1 276 ? 2.814 -14.367 1.229 1.00 84.06 276 GLY A CA 1
ATOM 2112 C C . GLY A 1 276 ? 2.618 -14.955 2.626 1.00 84.06 276 GLY A C 1
ATOM 2113 O O . GLY A 1 276 ? 2.927 -16.126 2.839 1.00 84.06 276 GLY A O 1
ATOM 2114 N N . ALA A 1 277 ? 2.179 -14.137 3.582 1.00 67.31 277 ALA A N 1
ATOM 2115 C CA . ALA A 1 277 ? 2.048 -14.529 4.979 1.00 67.31 277 ALA A CA 1
ATOM 2116 C C . ALA A 1 277 ? 0.793 -15.379 5.235 1.00 67.31 277 ALA A C 1
ATOM 2118 O O . ALA A 1 277 ? -0.346 -14.924 5.099 1.00 67.31 277 ALA A O 1
ATOM 2119 N N . VAL A 1 278 ? 1.010 -16.612 5.697 1.00 70.19 278 VAL A N 1
ATOM 2120 C CA . VAL A 1 278 ? -0.056 -17.501 6.196 1.00 70.19 278 VAL A CA 1
ATOM 2121 C C . VAL A 1 278 ? -0.305 -17.285 7.700 1.00 70.19 278 VAL A C 1
ATOM 2123 O O . VAL A 1 278 ? -1.346 -17.676 8.226 1.00 70.19 278 VAL A O 1
ATOM 2126 N N . HIS A 1 279 ? 0.625 -16.637 8.410 1.00 87.50 279 HIS A N 1
ATOM 2127 C CA . HIS A 1 279 ? 0.588 -16.504 9.864 1.00 87.50 279 HIS A CA 1
ATOM 2128 C C . HIS A 1 279 ? -0.297 -15.349 10.354 1.00 87.50 279 HIS A C 1
ATOM 2130 O O . HIS A 1 279 ? -0.196 -14.206 9.912 1.00 87.50 279 HIS A O 1
ATOM 2136 N N . GLU A 1 280 ? -1.131 -15.646 11.353 1.00 92.62 280 GLU A N 1
ATOM 2137 C CA . GLU A 1 280 ? -2.021 -14.676 12.005 1.00 92.62 280 GLU A CA 1
ATOM 2138 C C . GLU A 1 280 ? -1.255 -13.554 12.719 1.00 92.62 280 GLU A C 1
ATOM 2140 O O . GLU A 1 280 ? -1.758 -12.439 12.830 1.00 92.62 280 GLU A O 1
ATOM 2145 N N . GLU A 1 281 ? -0.028 -13.830 13.169 1.00 93.56 281 GLU A N 1
ATOM 2146 C CA . GLU A 1 281 ? 0.831 -12.845 13.828 1.00 93.56 281 GLU A CA 1
ATOM 2147 C C . GLU A 1 281 ? 1.357 -11.775 12.863 1.00 93.56 281 GLU A C 1
ATOM 2149 O O . GLU A 1 281 ? 1.348 -10.602 13.220 1.00 93.56 281 GLU A O 1
ATOM 2154 N N . GLU A 1 282 ? 1.728 -12.132 11.630 1.00 93.69 282 GLU A N 1
ATOM 2155 C CA . GLU A 1 282 ? 2.151 -11.151 10.617 1.00 93.69 282 GLU A CA 1
ATOM 2156 C C . GLU A 1 282 ? 0.986 -10.233 10.221 1.00 93.69 282 GLU A C 1
ATOM 2158 O O . GLU A 1 282 ? 1.143 -9.015 10.190 1.00 93.69 282 GLU A O 1
ATOM 2163 N N . ARG A 1 283 ? -0.219 -10.796 10.043 1.00 95.50 283 ARG A N 1
ATOM 2164 C CA . ARG A 1 283 ? -1.452 -10.020 9.809 1.00 95.50 283 ARG A CA 1
ATOM 2165 C C . ARG A 1 283 ? -1.784 -9.081 10.976 1.00 95.50 283 ARG A C 1
ATOM 2167 O O . ARG A 1 283 ? -2.249 -7.966 10.756 1.00 95.50 283 ARG A O 1
ATOM 2174 N N . ALA A 1 284 ? -1.555 -9.519 12.215 1.00 95.94 284 ALA A N 1
ATOM 2175 C CA . ALA A 1 284 ? -1.761 -8.699 13.409 1.00 95.94 284 ALA A CA 1
ATOM 2176 C C . ALA A 1 284 ? -0.713 -7.580 13.535 1.00 95.94 284 ALA A C 1
ATOM 2178 O O . ALA A 1 284 ? -1.044 -6.481 13.973 1.00 95.94 284 ALA A O 1
ATOM 2179 N N . VAL A 1 285 ? 0.534 -7.831 13.121 1.00 94.81 285 VAL A N 1
ATOM 2180 C CA . VAL A 1 285 ? 1.576 -6.799 13.032 1.00 94.81 285 VAL A CA 1
ATOM 2181 C C . VAL A 1 285 ? 1.233 -5.763 11.959 1.00 94.81 285 VAL A C 1
ATOM 2183 O O . VAL A 1 285 ? 1.376 -4.578 12.236 1.00 94.81 285 VAL A O 1
ATOM 2186 N N . ASP A 1 286 ? 0.711 -6.163 10.796 1.00 95.44 286 ASP A N 1
ATOM 2187 C CA . ASP A 1 286 ? 0.308 -5.228 9.728 1.00 95.44 286 ASP A CA 1
ATOM 2188 C C . ASP A 1 286 ? -0.829 -4.290 10.186 1.00 95.44 286 ASP A C 1
ATOM 2190 O O . ASP A 1 286 ? -0.751 -3.072 10.019 1.00 95.44 286 ASP A O 1
ATOM 2194 N N . LEU A 1 287 ? -1.844 -4.835 10.875 1.00 96.62 287 LEU A N 1
ATOM 2195 C CA . LEU A 1 287 ? -2.902 -4.032 11.508 1.00 96.62 287 LEU A CA 1
ATOM 2196 C C . LEU A 1 287 ? -2.360 -3.093 12.596 1.00 96.62 287 LEU A C 1
ATOM 2198 O O . LEU A 1 287 ? -2.822 -1.960 12.706 1.00 96.62 287 LEU A O 1
ATOM 2202 N N . TYR A 1 288 ? -1.379 -3.539 13.386 1.00 95.81 288 TYR A N 1
ATOM 2203 C CA . TYR A 1 288 ? -0.742 -2.707 14.409 1.00 95.81 288 TYR A CA 1
ATOM 2204 C C . TYR A 1 288 ? 0.106 -1.579 13.799 1.00 95.81 288 TYR A C 1
ATOM 2206 O O . TYR A 1 288 ? 0.111 -0.464 14.318 1.00 95.81 288 TYR A O 1
ATOM 2214 N N . VAL A 1 289 ? 0.800 -1.828 12.682 1.00 95.19 289 VAL A N 1
ATOM 2215 C CA . VAL A 1 289 ? 1.508 -0.779 11.929 1.00 95.19 289 VAL A CA 1
ATOM 2216 C C . VAL A 1 289 ? 0.511 0.261 11.420 1.00 95.19 289 VAL A C 1
ATOM 2218 O O . VAL A 1 289 ? 0.729 1.452 11.648 1.00 95.19 289 VAL A O 1
ATOM 2221 N N . LEU A 1 290 ? -0.617 -0.172 10.847 1.00 96.38 290 LEU A N 1
ATOM 2222 C CA . LEU A 1 290 ? -1.676 0.731 10.394 1.00 96.38 290 LEU A CA 1
ATOM 2223 C C . LEU A 1 290 ? -2.290 1.539 11.547 1.00 96.38 290 LEU A C 1
ATOM 2225 O O . LEU A 1 290 ? -2.449 2.747 11.409 1.00 96.38 290 LEU A O 1
ATOM 2229 N N . GLU A 1 291 ? -2.568 0.913 12.694 1.00 95.81 291 GLU A N 1
ATOM 2230 C CA . GLU A 1 291 ? -3.047 1.583 13.915 1.00 95.81 291 GLU A CA 1
ATOM 2231 C C . GLU A 1 291 ? -2.088 2.695 14.364 1.00 95.81 291 GLU A C 1
ATOM 2233 O O . GLU A 1 291 ? -2.488 3.844 14.563 1.00 95.81 291 GLU A O 1
ATOM 2238 N N . ARG A 1 292 ? -0.791 2.380 14.472 1.00 94.56 292 ARG A N 1
ATOM 2239 C CA . ARG A 1 292 ? 0.235 3.345 14.894 1.00 94.56 292 ARG A CA 1
ATOM 2240 C C . ARG A 1 292 ? 0.448 4.457 13.866 1.00 94.56 292 ARG A C 1
ATOM 2242 O O . ARG A 1 292 ? 0.608 5.613 14.258 1.00 94.56 292 ARG A O 1
ATOM 2249 N N . ALA A 1 293 ? 0.424 4.135 12.573 1.00 94.00 293 ALA A N 1
ATOM 2250 C CA . ALA A 1 293 ? 0.507 5.118 11.498 1.00 94.00 293 ALA A CA 1
ATOM 2251 C C . ALA A 1 293 ? -0.718 6.046 11.491 1.00 94.00 293 ALA A C 1
ATOM 2253 O O . ALA A 1 293 ? -0.570 7.256 11.315 1.00 94.00 293 ALA A O 1
ATOM 2254 N N . PHE A 1 294 ? -1.914 5.503 11.733 1.00 94.44 294 PHE A N 1
ATOM 2255 C CA . PHE A 1 294 ? -3.157 6.263 11.791 1.00 94.44 294 PHE A CA 1
ATOM 2256 C C . PHE A 1 294 ? -3.175 7.224 12.986 1.00 94.44 294 PHE A C 1
ATOM 2258 O O . PHE A 1 294 ? -3.319 8.426 12.777 1.00 94.44 294 PHE A O 1
ATOM 2265 N N . GLY A 1 295 ? -2.910 6.748 14.209 1.00 92.56 295 GLY A N 1
ATOM 2266 C CA . GLY A 1 295 ? -2.824 7.613 15.398 1.00 92.56 295 GLY A CA 1
ATOM 2267 C C . GLY A 1 295 ? -1.751 8.707 15.275 1.00 92.56 295 GLY A C 1
ATOM 2268 O O . GLY A 1 295 ? -1.945 9.831 15.729 1.00 92.56 295 GLY A O 1
ATOM 2269 N N . SER A 1 296 ? -0.642 8.432 14.575 1.00 92.38 296 SER A N 1
ATOM 2270 C CA . SER A 1 296 ? 0.401 9.435 14.312 1.00 92.38 296 SER A CA 1
ATOM 2271 C C . SER A 1 296 ? 0.041 10.463 13.231 1.00 92.38 296 SER A C 1
ATOM 2273 O O . SER A 1 296 ? 0.596 11.561 13.252 1.00 92.38 296 SER A O 1
ATOM 2275 N N . THR A 1 297 ? -0.803 10.121 12.253 1.00 91.44 297 THR A N 1
ATOM 2276 C CA . THR A 1 297 ? -1.121 11.002 11.108 1.00 91.44 297 THR A CA 1
ATOM 2277 C C . THR A 1 297 ? -2.475 11.694 11.229 1.00 91.44 297 THR A C 1
ATOM 2279 O O . THR A 1 297 ? -2.651 12.777 10.668 1.00 91.44 297 THR A O 1
ATOM 2282 N N . HIS A 1 298 ? -3.404 11.103 11.982 1.00 92.25 298 HIS A N 1
ATOM 2283 C CA . HIS A 1 298 ? -4.790 11.536 12.153 1.00 92.25 298 HIS A CA 1
ATOM 2284 C C . HIS A 1 298 ? -5.263 11.405 13.621 1.00 92.25 298 HIS A C 1
ATOM 2286 O O . HIS A 1 298 ? -6.326 10.829 13.859 1.00 92.25 298 HIS A O 1
ATOM 2292 N N . PRO A 1 299 ? -4.545 11.957 14.624 1.00 90.75 299 PRO A N 1
ATOM 2293 C CA . PRO A 1 299 ? -4.857 11.742 16.047 1.00 90.75 299 PRO A CA 1
ATOM 2294 C C . PRO A 1 299 ? -6.298 12.126 16.428 1.00 90.75 299 PRO A C 1
ATOM 2296 O O . PRO A 1 299 ? -6.936 11.460 17.234 1.00 90.75 299 PRO A O 1
ATOM 2299 N N . ARG A 1 300 ? -6.868 13.157 15.785 1.00 89.88 300 ARG A N 1
ATOM 2300 C CA . ARG A 1 300 ? -8.267 13.583 15.994 1.00 89.88 300 ARG A CA 1
ATOM 2301 C C . ARG A 1 300 ? -9.314 12.542 15.572 1.00 89.88 300 ARG A C 1
ATOM 2303 O O . ARG A 1 300 ? -10.434 12.593 16.064 1.00 89.88 300 ARG A O 1
ATOM 2310 N N . ALA A 1 301 ? -8.975 11.644 14.648 1.00 91.38 301 ALA A N 1
ATOM 2311 C CA . ALA A 1 301 ? -9.872 10.614 14.128 1.00 91.38 301 ALA A CA 1
ATOM 2312 C C . ALA A 1 301 ? -9.576 9.217 14.700 1.00 91.38 301 ALA A C 1
ATOM 2314 O O . ALA A 1 301 ? -10.235 8.261 14.304 1.00 91.38 301 ALA A O 1
ATOM 2315 N N . GLU A 1 302 ? -8.607 9.073 15.616 1.00 92.12 302 GLU A N 1
ATOM 2316 C CA . GLU A 1 302 ? -8.185 7.779 16.186 1.00 92.12 302 GLU A CA 1
ATOM 2317 C C . GLU A 1 302 ? -9.355 7.010 16.832 1.00 92.12 302 GLU A C 1
ATOM 2319 O O . GLU A 1 302 ? -9.418 5.785 16.746 1.00 92.12 302 GLU A O 1
ATOM 2324 N N . CYS A 1 303 ? -10.356 7.725 17.360 1.00 92.56 303 CYS A N 1
ATOM 2325 C CA . CYS A 1 303 ? -11.607 7.152 17.866 1.00 92.56 303 CYS A CA 1
ATOM 2326 C C . CYS A 1 303 ? -12.399 6.328 16.829 1.00 92.56 303 CYS A C 1
ATOM 2328 O O . CYS A 1 303 ? -13.134 5.421 17.212 1.00 92.56 303 CYS A O 1
ATOM 2330 N N . LEU A 1 304 ? -12.235 6.596 15.529 1.00 94.81 304 LEU A N 1
ATOM 2331 C CA . LEU A 1 304 ? -12.911 5.876 14.444 1.00 94.81 304 LEU A CA 1
ATOM 2332 C C . LEU A 1 304 ? -12.192 4.585 14.026 1.00 94.81 304 LEU A C 1
ATOM 2334 O O . LEU A 1 304 ? -12.732 3.821 13.229 1.00 94.81 304 LEU A O 1
ATOM 2338 N N . PHE A 1 305 ? -10.999 4.297 14.560 1.00 95.88 305 PHE A N 1
ATOM 2339 C CA . PHE A 1 305 ? -10.236 3.103 14.179 1.00 95.88 305 PHE A CA 1
ATOM 2340 C C . PHE A 1 305 ? -10.954 1.787 14.550 1.00 95.88 305 PHE A C 1
ATOM 2342 O O . PHE A 1 305 ? -10.721 0.755 13.923 1.00 95.88 305 PHE A O 1
ATOM 2349 N N . GLY A 1 306 ? -11.888 1.819 15.510 1.00 96.31 306 GLY A N 1
ATOM 2350 C CA . GLY A 1 306 ? -12.764 0.682 15.822 1.00 96.31 306 GLY A CA 1
ATOM 2351 C C . GLY A 1 306 ? -13.608 0.219 14.626 1.00 96.31 306 GLY A C 1
ATOM 2352 O O . GLY A 1 306 ? -13.651 -0.974 14.340 1.00 96.31 306 GLY A O 1
ATOM 2353 N N . GLU A 1 307 ? -14.176 1.152 13.854 1.00 97.38 307 GLU A N 1
ATOM 2354 C CA . GLU A 1 307 ? -15.005 0.858 12.667 1.00 97.38 307 GLU A CA 1
ATOM 2355 C C . GLU A 1 307 ? -14.221 0.086 11.591 1.00 97.38 307 GLU A C 1
ATOM 2357 O O . GLU A 1 307 ? -14.760 -0.795 10.917 1.00 97.38 307 GLU A O 1
ATOM 2362 N N . LEU A 1 308 ? -12.924 0.385 11.454 1.00 97.94 308 LEU A N 1
ATOM 2363 C CA . LEU A 1 308 ? -12.005 -0.322 10.561 1.00 97.94 308 LEU A CA 1
ATOM 2364 C C . LEU A 1 308 ? -11.795 -1.768 11.028 1.00 97.94 308 LEU A C 1
ATOM 2366 O O . LEU A 1 308 ? -11.873 -2.697 10.220 1.00 97.94 308 LEU A O 1
ATOM 2370 N N . LEU A 1 309 ? -11.552 -1.968 12.327 1.00 97.81 309 LEU A N 1
ATOM 2371 C CA . LEU A 1 309 ? -11.333 -3.294 12.910 1.00 97.81 309 LEU A CA 1
ATOM 2372 C C . LEU A 1 309 ? -12.598 -4.162 12.876 1.00 97.81 309 LEU A C 1
ATOM 2374 O O . LEU A 1 309 ? -12.495 -5.369 12.645 1.00 97.81 309 LEU A O 1
ATOM 2378 N N . ASP A 1 310 ? -13.781 -3.573 13.042 1.00 97.62 310 ASP A N 1
ATOM 2379 C CA . ASP A 1 310 ? -15.046 -4.305 12.969 1.00 97.62 310 ASP A CA 1
ATOM 2380 C C . ASP A 1 310 ? -15.452 -4.648 11.528 1.00 97.62 310 ASP A C 1
ATOM 2382 O O . ASP A 1 310 ? -15.900 -5.770 11.281 1.00 97.62 310 ASP A O 1
ATOM 2386 N N . ALA A 1 311 ? -15.182 -3.784 10.541 1.00 97.69 311 ALA A N 1
ATOM 2387 C CA . ALA A 1 311 ? -15.289 -4.174 9.131 1.00 97.69 311 ALA A CA 1
ATOM 2388 C C . ALA A 1 311 ? -14.307 -5.308 8.778 1.00 97.69 311 ALA A C 1
ATOM 2390 O O . ALA A 1 311 ? -14.684 -6.307 8.158 1.00 97.69 311 ALA A O 1
ATOM 2391 N N . TYR A 1 312 ? -13.057 -5.207 9.242 1.00 97.94 312 TYR A N 1
ATOM 2392 C CA . TYR A 1 312 ? -12.048 -6.251 9.061 1.00 97.94 312 TYR A CA 1
ATOM 2393 C C . TYR A 1 312 ? -12.482 -7.595 9.680 1.00 97.94 312 TYR A C 1
ATOM 2395 O O . TYR A 1 312 ? -12.307 -8.647 9.057 1.00 97.94 312 TYR A O 1
ATOM 2403 N N . ARG A 1 313 ? -13.109 -7.578 10.869 1.00 97.31 313 ARG A N 1
ATOM 2404 C CA . ARG A 1 313 ? -13.634 -8.765 11.575 1.00 97.31 313 ARG A CA 1
ATOM 2405 C C . ARG A 1 313 ? -14.567 -9.612 10.703 1.00 97.31 313 ARG A C 1
ATOM 2407 O O . ARG A 1 313 ? -14.534 -10.837 10.808 1.00 97.31 313 ARG A O 1
ATOM 2414 N N . GLY A 1 314 ? -15.374 -8.976 9.850 1.00 95.25 314 GLY A N 1
ATOM 2415 C CA . GLY A 1 314 ? -16.332 -9.645 8.963 1.00 95.25 314 GLY A CA 1
ATOM 2416 C C . GLY A 1 314 ? -15.737 -10.252 7.685 1.00 95.25 314 GLY A C 1
ATOM 2417 O O . GLY A 1 314 ? -16.411 -11.026 7.010 1.00 95.25 314 GLY A O 1
ATOM 2418 N N . CYS A 1 315 ? -14.485 -9.940 7.331 1.00 94.44 315 CYS A N 1
ATOM 2419 C CA . CYS A 1 315 ? -13.955 -10.227 5.992 1.00 94.44 315 CYS A CA 1
ATOM 2420 C C . CYS A 1 315 ? -13.627 -11.710 5.723 1.00 94.44 315 CYS A C 1
ATOM 2422 O O . CYS A 1 315 ? -13.725 -12.171 4.581 1.00 94.44 315 CYS A O 1
ATOM 2424 N N . PHE A 1 316 ? -13.189 -12.466 6.738 1.00 94.19 316 PHE A N 1
ATOM 2425 C CA . PHE A 1 316 ? -12.819 -13.882 6.597 1.00 94.19 316 PHE A CA 1
ATOM 2426 C C . PHE A 1 316 ? -12.786 -14.631 7.938 1.00 94.19 316 PHE A C 1
ATOM 2428 O O . PHE A 1 316 ? -12.576 -14.040 8.992 1.00 94.19 316 PHE A O 1
ATOM 2435 N N . LYS A 1 317 ? -12.927 -15.967 7.896 1.00 93.19 317 LYS A N 1
ATOM 2436 C CA . LYS A 1 317 ? -13.088 -16.840 9.083 1.00 93.19 317 LYS A CA 1
ATOM 2437 C C . LYS A 1 317 ? -12.013 -16.678 10.173 1.00 93.19 317 LYS A C 1
ATOM 2439 O O . LYS A 1 317 ? -12.312 -16.873 11.343 1.00 93.19 317 LYS A O 1
ATOM 2444 N N . GLN A 1 318 ? -10.776 -16.351 9.797 1.00 93.88 318 GLN A N 1
ATOM 2445 C CA . GLN A 1 318 ? -9.640 -16.190 10.720 1.00 93.88 318 GLN A CA 1
ATOM 2446 C C . GLN A 1 318 ? -9.477 -14.748 11.242 1.00 93.88 318 GLN A C 1
ATOM 2448 O O . GLN A 1 318 ? -8.657 -14.514 12.129 1.00 93.88 318 GLN A O 1
ATOM 2453 N N . ALA A 1 319 ? -10.234 -13.770 10.727 1.00 95.88 319 ALA A N 1
ATOM 2454 C CA . ALA A 1 319 ? -10.103 -12.369 11.130 1.00 95.88 319 ALA A CA 1
ATOM 2455 C C . ALA A 1 319 ? -10.292 -12.145 12.649 1.00 95.88 319 ALA A C 1
ATOM 2457 O O . ALA A 1 319 ? -9.474 -11.425 13.224 1.00 95.88 319 ALA A O 1
ATOM 2458 N N . PRO A 1 320 ? -11.247 -12.800 13.350 1.00 96.75 320 PRO A N 1
ATOM 2459 C CA . PRO A 1 320 ? -11.354 -12.692 14.808 1.00 96.75 320 PRO A CA 1
ATOM 2460 C C . PRO A 1 320 ? -10.110 -13.193 15.559 1.00 96.75 320 PRO A C 1
ATOM 2462 O O . PRO A 1 320 ? -9.730 -12.599 16.567 1.00 96.75 320 PRO A O 1
ATOM 2465 N N . THR A 1 321 ? -9.439 -14.241 15.067 1.00 96.12 321 THR A N 1
ATOM 2466 C CA . THR A 1 321 ? -8.191 -14.747 15.664 1.00 96.12 321 THR A CA 1
ATOM 2467 C C . THR A 1 321 ? -7.045 -13.758 15.468 1.00 96.12 321 THR A C 1
ATOM 2469 O O . THR A 1 321 ? -6.306 -13.483 16.412 1.00 96.12 321 THR A O 1
ATOM 2472 N N . VAL A 1 322 ? -6.948 -13.143 14.282 1.00 96.69 322 VAL A N 1
ATOM 2473 C CA . VAL A 1 322 ? -5.987 -12.058 14.018 1.00 96.69 322 VAL A CA 1
ATOM 2474 C C . VAL A 1 322 ? -6.242 -10.859 14.938 1.00 96.69 322 VAL A C 1
ATOM 2476 O O . VAL A 1 322 ? -5.293 -10.314 15.491 1.00 96.69 322 VAL A O 1
ATOM 2479 N N . LEU A 1 323 ? -7.502 -10.475 15.170 1.00 97.06 323 LEU A N 1
ATOM 2480 C CA . LEU A 1 323 ? -7.845 -9.391 16.101 1.00 97.06 323 LEU A CA 1
ATOM 2481 C C . LEU A 1 323 ? -7.516 -9.743 17.560 1.00 97.06 323 LEU A C 1
ATOM 2483 O O . LEU A 1 323 ? -7.018 -8.895 18.292 1.00 97.06 323 LEU A O 1
ATOM 2487 N N . LYS A 1 324 ? -7.694 -11.000 17.985 1.00 96.56 324 LYS A N 1
ATOM 2488 C CA . LYS A 1 324 ? -7.203 -11.451 19.298 1.00 96.56 324 LYS A CA 1
ATOM 2489 C C . LYS A 1 324 ? -5.674 -11.342 19.387 1.00 96.56 324 LYS A C 1
ATOM 2491 O O . LYS A 1 324 ? -5.144 -10.874 20.390 1.00 96.56 324 LYS A O 1
ATOM 2496 N N . LYS A 1 325 ? -4.966 -11.726 18.321 1.00 95.94 325 LYS A N 1
ATOM 2497 C CA . LYS A 1 325 ? -3.502 -11.643 18.217 1.00 95.94 325 LYS A CA 1
ATOM 2498 C C . LYS A 1 325 ? -2.989 -10.197 18.159 1.00 95.94 325 LYS A C 1
ATOM 2500 O O . LYS A 1 325 ? -1.887 -9.930 18.633 1.00 95.94 325 LYS A O 1
ATOM 2505 N N . LEU A 1 326 ? -3.785 -9.259 17.640 1.00 96.50 326 LEU A N 1
ATOM 2506 C CA . LEU A 1 326 ? -3.500 -7.821 17.665 1.00 96.50 326 LEU A CA 1
ATOM 2507 C C . LEU A 1 326 ? -3.384 -7.297 19.105 1.00 96.50 326 LEU A C 1
ATOM 2509 O O . LEU A 1 326 ? -2.487 -6.502 19.373 1.00 96.50 326 LEU A O 1
ATOM 2513 N N . GLU A 1 327 ? -4.179 -7.796 20.057 1.00 95.44 327 GLU A N 1
ATOM 2514 C CA . GLU A 1 327 ? -4.014 -7.427 21.473 1.00 95.44 327 GLU A CA 1
ATOM 2515 C C . GLU A 1 327 ? -2.671 -7.915 22.051 1.00 95.44 327 GLU A C 1
ATOM 2517 O O . GLU A 1 327 ? -1.968 -7.148 22.717 1.00 95.44 327 GLU A O 1
ATOM 2522 N N . ASP A 1 328 ? -2.237 -9.140 21.721 1.00 93.88 328 ASP A N 1
ATOM 2523 C CA . ASP A 1 328 ? -0.903 -9.644 22.096 1.00 93.88 328 ASP A CA 1
ATOM 2524 C C . ASP A 1 328 ? 0.223 -8.782 21.490 1.00 93.88 328 ASP A C 1
ATOM 2526 O O . ASP A 1 328 ? 1.278 -8.579 22.103 1.00 93.88 328 ASP A O 1
ATOM 2530 N N . VAL A 1 329 ? 0.041 -8.292 20.257 1.00 93.88 329 VAL A N 1
ATOM 2531 C CA . VAL A 1 329 ? 0.986 -7.382 19.587 1.00 93.88 329 VAL A CA 1
ATOM 2532 C C . VAL A 1 329 ? 0.993 -6.015 20.278 1.00 93.88 329 VAL A C 1
ATOM 2534 O O . VAL A 1 329 ? 2.070 -5.543 20.643 1.00 93.88 329 VAL A O 1
ATOM 2537 N N . ARG A 1 330 ? -0.173 -5.419 20.560 1.00 93.94 330 ARG A N 1
ATOM 2538 C CA . ARG A 1 330 ? -0.315 -4.147 21.293 1.00 93.94 330 ARG A CA 1
ATOM 2539 C C . ARG A 1 330 ? 0.369 -4.201 22.660 1.00 93.94 330 ARG A C 1
ATOM 2541 O O . ARG A 1 330 ? 1.137 -3.299 22.998 1.00 93.94 330 ARG A O 1
ATOM 2548 N N . MET A 1 331 ? 0.159 -5.269 23.432 1.00 88.88 331 MET A N 1
ATOM 2549 C CA . MET A 1 331 ? 0.775 -5.440 24.756 1.00 88.88 331 MET A CA 1
ATOM 2550 C C . MET A 1 331 ? 2.305 -5.564 24.695 1.00 88.88 331 MET A C 1
ATOM 2552 O O . MET A 1 331 ? 3.002 -5.068 25.584 1.00 88.88 331 MET A O 1
ATOM 2556 N N . ARG A 1 332 ? 2.853 -6.166 23.631 1.00 87.31 332 ARG A N 1
ATOM 2557 C CA . ARG A 1 332 ? 4.305 -6.214 23.384 1.00 87.31 332 ARG A CA 1
ATOM 2558 C C . ARG A 1 332 ? 4.851 -4.876 22.876 1.00 87.31 332 ARG A C 1
ATOM 2560 O O . ARG A 1 332 ? 5.917 -4.453 23.321 1.00 87.31 332 ARG A O 1
ATOM 2567 N N . GLY A 1 333 ? 4.111 -4.184 22.010 1.00 75.31 333 GLY A N 1
ATOM 2568 C CA . GLY A 1 333 ? 4.474 -2.881 21.449 1.00 75.31 333 GLY A CA 1
ATOM 2569 C C . GLY A 1 333 ? 4.618 -1.783 22.505 1.00 75.31 333 GLY A C 1
ATOM 2570 O O . GLY A 1 333 ? 5.597 -1.036 22.481 1.00 75.31 333 GLY A O 1
ATOM 2571 N N . ARG A 1 334 ? 3.719 -1.748 23.501 1.00 61.00 334 ARG A N 1
ATOM 2572 C CA . ARG A 1 334 ? 3.757 -0.779 24.619 1.00 61.00 334 ARG A CA 1
ATOM 2573 C C . ARG A 1 334 ? 5.078 -0.800 25.406 1.00 61.00 334 ARG A C 1
ATOM 2575 O O . ARG A 1 334 ? 5.505 0.243 25.889 1.00 61.00 334 ARG A O 1
ATOM 2582 N N . LYS A 1 335 ? 5.781 -1.940 25.480 1.00 49.97 335 LYS A N 1
ATOM 2583 C CA . LYS A 1 335 ? 7.075 -2.057 26.190 1.00 49.97 335 LYS A CA 1
ATOM 2584 C C . LYS A 1 335 ? 8.263 -1.387 25.483 1.00 49.97 335 LYS A C 1
ATOM 2586 O O . LYS A 1 335 ? 9.341 -1.338 26.064 1.00 49.97 335 LYS A O 1
ATOM 2591 N N . ARG A 1 336 ? 8.099 -0.875 24.255 1.00 47.78 336 ARG A N 1
ATOM 2592 C CA . ARG A 1 336 ? 9.144 -0.119 23.534 1.00 47.78 336 ARG A CA 1
ATOM 2593 C C . ARG A 1 336 ? 8.983 1.401 23.592 1.00 47.78 336 ARG A C 1
ATOM 2595 O O . ARG A 1 336 ? 9.784 2.101 22.986 1.00 47.78 336 ARG A O 1
ATOM 2602 N N . SER A 1 337 ? 8.038 1.917 24.379 1.00 43.06 337 SER A N 1
ATOM 2603 C CA . SER A 1 337 ? 8.028 3.329 24.785 1.00 43.06 337 SER A CA 1
ATOM 2604 C C . SER A 1 337 ? 9.038 3.586 25.914 1.00 43.06 337 SER A C 1
ATOM 2606 O O . SER A 1 337 ? 8.670 4.069 26.984 1.00 43.06 337 SER A O 1
ATOM 2608 N N . MET A 1 338 ? 10.314 3.248 25.695 1.00 35.19 338 MET A N 1
ATOM 2609 C CA . MET A 1 338 ? 11.381 3.841 26.500 1.00 35.19 338 MET A CA 1
ATOM 2610 C C . MET A 1 338 ? 11.649 5.234 25.942 1.00 35.19 338 MET A C 1
ATOM 2612 O O . MET A 1 338 ? 12.048 5.370 24.788 1.00 35.19 338 MET A O 1
ATOM 2616 N N . LEU A 1 339 ? 11.401 6.244 26.775 1.00 40.81 339 LEU A N 1
ATOM 2617 C CA . LEU A 1 339 ? 11.966 7.577 26.601 1.00 40.81 339 LEU A CA 1
ATOM 2618 C C . LEU A 1 339 ? 13.489 7.430 26.463 1.00 40.81 339 LEU A C 1
ATOM 2620 O O . LEU A 1 339 ? 14.120 6.791 27.308 1.00 40.81 339 LEU A O 1
ATOM 2624 N N . GLY A 1 340 ? 14.038 7.996 25.392 1.00 35.59 340 GLY A N 1
ATOM 2625 C CA . GLY A 1 340 ? 15.468 8.129 25.125 1.00 35.59 340 GLY A CA 1
ATOM 2626 C C . GLY A 1 340 ? 15.746 9.544 24.658 1.00 35.59 340 GLY A C 1
ATOM 2627 O O . GLY A 1 340 ? 14.926 10.032 23.848 1.00 35.59 340 GLY A O 1
#

Secondary structure (DSSP, 8-state):
---------------------------SSSTTSSTTSSTTSSS---------------------------------------------PPSPPPSSPPPGGGTS--SSPPEEEEEETTEEEEEEEESEEEEEEEEEE----TTS-HHHHHHHHHHHHHHHHHHHHHHHHTT---PPEEEEETTTTEEEEE---SEEHHHHHHHHHTT--SSGGG-HHHHHHHHHHHHHHHHHHHTT-B-SS--TTSEEEEPPTT--S---TT-SEEEE---TT-B----HHHHHHHHHHHHHHHHHH-GGGGGGHHHHHHHHHTSSTTHHHHHHHHHHHHHHHGGG----

Organism: Epichloe festucae (strain Fl1) (NCBI:txid877507)

Sequence (340 aa):
MPSFPCFSISMTDDGCHAAPAGGADDDMCSARLEINVAEQRTKHARMGPGRRSARQRPQALRLRNFANRVAQPSRKPTAMAASATAEPSPPPTHQFPLPKILEYPASTPPCLITQGAEGRLYKTTYLTPDTPCALKYRPPKPWRHPILDQRLTKHRILSEARILVKCQRDGVRVPAVYAIDESAGWLMLEWIQGTPVRVNINKWLGSRTEGIADDARLKDLMRRIGTAVGSMHKIGIVHGDLTTSNMMLSPPSGSSEQVDDLCGDIVIIDLGLASGAVHEEERAVDLYVLERAFGSTHPRAECLFGELLDAYRGCFKQAPTVLKKLEDVRMRGRKRSMLG

Radius of gyration: 30.39 Å; chains: 1; bounding box: 109×77×62 Å

Foldseek 3Di:
DDDDDDDDDDDDDDDDDDDDDDDDDDPDPPPPPPPPPPPPPPPDDDDDDDDDDDDDDDDDDDDDDDDDDDDDDDDDDDDDDDDDDDDDDDDDDDPDDDQPVQVDDFLDRWAFDDDDPQFTWIWGADPDNPFIKIKTAGDFDPPDDRVVSLVVLLVLQVQLQVLQVLCVVLPQAAWHWDDDDSNSRMTITGDFPFAQQLVLLCVVCPVPQPPLLVPPLVLVLLLLLLQNLLSCVQSQKAQQQQESRQWGFHADPPDPDPDRSSDHHIYGHDSSVMDSHPDLLSSLVSLVNHLVRCCVRPVSNNSSNVSSLVSSCPSDPCSVVSVVSNVVVVVVVVVPPDDD

pLDDT: mean 74.08, std 27.4, range [25.09, 97.94]